Protein AF-0000000079468579 (afdb_homodimer)

Structure (mmCIF, N/CA/C/O backbone):
data_AF-0000000079468579-model_v1
#
loop_
_entity.id
_entity.type
_entity.pdbx_description
1 polymer 'Histidine phosphatase family protein'
#
loop_
_atom_site.group_PDB
_atom_site.id
_atom_site.type_symbol
_atom_site.label_atom_id
_atom_site.label_alt_id
_atom_site.label_comp_id
_atom_site.label_asym_id
_atom_site.label_entity_id
_atom_site.label_seq_id
_atom_site.pdbx_PDB_ins_code
_atom_site.Cartn_x
_atom_site.Cartn_y
_atom_site.Cartn_z
_atom_site.occupancy
_atom_site.B_iso_or_equiv
_atom_site.auth_seq_id
_atom_site.auth_comp_id
_atom_site.auth_asym_id
_atom_site.auth_atom_id
_atom_site.pdbx_PDB_model_num
ATOM 1 N N . MET A 1 1 ? -16.094 -8.734 -1.893 1 97.38 1 MET A N 1
ATOM 2 C CA . MET A 1 1 ? -15.141 -9.695 -1.342 1 97.38 1 MET A CA 1
ATOM 3 C C . MET A 1 1 ? -13.75 -9.078 -1.217 1 97.38 1 MET A C 1
ATOM 5 O O . MET A 1 1 ? -13.492 -8 -1.76 1 97.38 1 MET A O 1
ATOM 9 N N . GLU A 1 2 ? -12.93 -9.719 -0.389 1 98.62 2 GLU A N 1
ATOM 10 C CA . GLU A 1 2 ? -11.562 -9.258 -0.212 1 98.62 2 GLU A CA 1
ATOM 11 C C . GLU A 1 2 ? -10.57 -10.18 -0.915 1 98.62 2 GLU A C 1
ATOM 13 O O . GLU A 1 2 ? -10.602 -11.398 -0.714 1 98.62 2 GLU A O 1
ATOM 18 N N . LEU A 1 3 ? -9.828 -9.602 -1.756 1 98.88 3 LEU A N 1
ATOM 19 C CA . LEU A 1 3 ? -8.773 -10.305 -2.467 1 98.88 3 LEU A CA 1
ATOM 20 C C . LEU A 1 3 ? -7.402 -9.938 -1.903 1 98.88 3 LEU A C 1
ATOM 22 O O . LEU A 1 3 ? -7.043 -8.758 -1.848 1 98.88 3 LEU A O 1
ATOM 26 N N . VAL A 1 4 ? -6.645 -10.906 -1.42 1 98.94 4 VAL A N 1
ATOM 27 C CA . VAL A 1 4 ? -5.301 -10.688 -0.895 1 98.94 4 VAL A CA 1
ATOM 28 C C . VAL A 1 4 ? -4.273 -11.352 -1.805 1 98.94 4 VAL A C 1
ATOM 30 O O . VAL A 1 4 ? -4.199 -12.578 -1.869 1 98.94 4 VAL A O 1
ATOM 33 N N . LEU A 1 5 ? -3.529 -10.562 -2.547 1 98.94 5 LEU A N 1
ATOM 34 C CA . LEU A 1 5 ? -2.432 -11.078 -3.361 1 98.94 5 LEU A CA 1
ATOM 35 C C . LEU A 1 5 ? -1.131 -11.102 -2.566 1 98.94 5 LEU A C 1
ATOM 37 O O . LEU A 1 5 ? -0.798 -10.133 -1.881 1 98.94 5 LEU A O 1
ATOM 41 N N . ILE A 1 6 ? -0.401 -12.203 -2.67 1 98.94 6 ILE A N 1
ATOM 42 C CA . ILE A 1 6 ? 0.855 -12.391 -1.952 1 98.94 6 ILE A CA 1
ATOM 43 C C . ILE A 1 6 ? 1.964 -12.758 -2.936 1 98.94 6 ILE A C 1
ATOM 45 O O . ILE A 1 6 ? 1.841 -13.727 -3.684 1 98.94 6 ILE A O 1
ATOM 49 N N . ARG A 1 7 ? 3.01 -12.023 -2.943 1 98.88 7 ARG A N 1
ATOM 50 C CA . ARG A 1 7 ? 4.137 -12.398 -3.793 1 98.88 7 ARG A CA 1
ATOM 51 C C . ARG A 1 7 ? 4.879 -13.602 -3.217 1 98.88 7 ARG A C 1
ATOM 53 O O . ARG A 1 7 ? 4.992 -13.742 -1.997 1 98.88 7 ARG A O 1
ATOM 60 N N . HIS A 1 8 ? 5.43 -14.305 -4.027 1 98.81 8 HIS A N 1
ATOM 61 C CA . HIS A 1 8 ? 6.219 -15.453 -3.596 1 98.81 8 HIS A CA 1
ATOM 62 C C . HIS A 1 8 ? 7.453 -15.016 -2.812 1 98.81 8 HIS A C 1
ATOM 64 O O . HIS A 1 8 ? 7.836 -13.844 -2.861 1 98.81 8 HIS A O 1
ATOM 70 N N . GLY A 1 9 ? 8.055 -16.031 -2.113 1 98.69 9 GLY A N 1
ATOM 71 C CA . GLY A 1 9 ? 9.312 -15.812 -1.411 1 98.69 9 GLY A CA 1
ATOM 72 C C . GLY A 1 9 ? 10.516 -15.797 -2.332 1 98.69 9 GLY A C 1
ATOM 73 O O . GLY A 1 9 ? 10.391 -16.047 -3.533 1 98.69 9 GLY A O 1
ATOM 74 N N . LEU A 1 10 ? 11.688 -15.555 -1.769 1 98.31 10 LEU A N 1
ATOM 75 C CA . LEU A 1 10 ? 12.93 -15.469 -2.531 1 98.31 10 LEU A CA 1
ATOM 76 C C . LEU A 1 10 ? 13.312 -16.828 -3.113 1 98.31 10 LEU A C 1
ATOM 78 O O . LEU A 1 10 ? 13.57 -17.766 -2.371 1 98.31 10 LEU A O 1
ATOM 82 N N . PRO A 1 11 ? 13.352 -16.906 -4.383 1 98 11 PRO A N 1
ATOM 83 C CA . PRO A 1 11 ? 13.82 -18.141 -5.012 1 98 11 PRO A CA 1
ATOM 84 C C . PRO A 1 11 ? 15.344 -18.219 -5.113 1 98 11 PRO A C 1
ATOM 86 O O . PRO A 1 11 ? 16.016 -17.188 -5.004 1 98 11 PRO A O 1
ATOM 89 N N . VAL A 1 12 ? 15.836 -19.453 -5.363 1 97.5 12 VAL A N 1
ATOM 90 C CA . VAL A 1 12 ? 17.25 -19.609 -5.695 1 97.5 12 VAL A CA 1
ATOM 91 C C . VAL A 1 12 ? 17.516 -19.109 -7.113 1 97.5 12 VAL A C 1
ATOM 93 O O . VAL A 1 12 ? 16.641 -19.203 -7.98 1 97.5 12 VAL A O 1
ATOM 96 N N . ARG A 1 13 ? 18.641 -18.531 -7.289 1 96.38 13 ARG A N 1
ATOM 97 C CA . ARG A 1 13 ? 19.062 -18.234 -8.648 1 96.38 13 ARG A CA 1
ATOM 98 C C . ARG A 1 13 ? 19.297 -19.516 -9.445 1 96.38 13 ARG A C 1
ATOM 100 O O . ARG A 1 13 ? 19.812 -20.5 -8.906 1 96.38 13 ARG A O 1
ATOM 107 N N . SER A 1 14 ? 18.938 -19.5 -10.719 1 96.94 14 SER A N 1
ATOM 108 C CA . SER A 1 14 ? 19.094 -20.703 -11.531 1 96.94 14 SER A CA 1
ATOM 109 C C . SER A 1 14 ? 19.391 -20.359 -12.984 1 96.94 14 SER A C 1
ATOM 111 O O . SER A 1 14 ? 18.75 -19.484 -13.555 1 96.94 14 SER A O 1
ATOM 113 N N . ASP A 1 15 ? 20.297 -21.062 -13.555 1 95.31 15 ASP A N 1
ATOM 114 C CA . ASP A 1 15 ? 20.578 -20.953 -14.984 1 95.31 15 ASP A CA 1
ATOM 115 C C . ASP A 1 15 ? 19.922 -22.078 -15.766 1 95.31 15 ASP A C 1
ATOM 117 O O . ASP A 1 15 ? 20.141 -22.219 -16.969 1 95.31 15 ASP A O 1
ATOM 121 N N . GLN A 1 16 ? 19.094 -22.828 -15.117 1 94.69 16 GLN A N 1
ATOM 122 C CA . GLN A 1 16 ? 18.547 -24.031 -15.742 1 94.69 16 GLN A CA 1
ATOM 123 C C . GLN A 1 16 ? 17.031 -24 -15.773 1 94.69 16 GLN A C 1
ATOM 125 O O . GLN A 1 16 ? 16.406 -24.812 -16.469 1 94.69 16 GLN A O 1
ATOM 130 N N . SER A 1 17 ? 16.578 -23.109 -14.992 1 94.12 17 SER A N 1
ATOM 131 C CA . SER A 1 17 ? 15.125 -23.078 -14.906 1 94.12 17 SER A CA 1
ATOM 132 C C . SER A 1 17 ? 14.617 -21.672 -14.602 1 94.12 17 SER A C 1
ATOM 134 O O . SER A 1 17 ? 15.25 -20.922 -13.852 1 94.12 17 SER A O 1
ATOM 136 N N . ALA A 1 18 ? 13.43 -21.344 -15.102 1 94.06 18 ALA A N 1
ATOM 137 C CA . ALA A 1 18 ? 12.773 -20.078 -14.789 1 94.06 18 ALA A CA 1
ATOM 138 C C . ALA A 1 18 ? 11.953 -20.172 -13.508 1 94.06 18 ALA A C 1
ATOM 140 O O . ALA A 1 18 ? 11.484 -19.172 -12.977 1 94.06 18 ALA A O 1
ATOM 141 N N . ASP A 1 19 ? 11.805 -21.359 -12.977 1 96.31 19 ASP A N 1
ATOM 142 C CA . ASP A 1 19 ? 10.961 -21.594 -11.805 1 96.31 19 ASP A CA 1
ATOM 143 C C . ASP A 1 19 ? 11.695 -22.469 -10.773 1 96.31 19 ASP A C 1
ATOM 145 O O . ASP A 1 19 ? 11.227 -23.547 -10.422 1 96.31 19 ASP A O 1
ATOM 149 N N . PRO A 1 20 ? 12.742 -21.953 -10.281 1 96.69 20 PRO A N 1
ATOM 150 C CA . PRO A 1 20 ? 13.484 -22.688 -9.258 1 96.69 20 PRO A CA 1
ATOM 151 C C . PRO A 1 20 ? 12.766 -22.719 -7.91 1 96.69 20 PRO A C 1
ATOM 153 O O . PRO A 1 20 ? 11.797 -21.984 -7.711 1 96.69 20 PRO A O 1
ATOM 156 N N . PRO A 1 21 ? 13.219 -23.594 -7.023 1 97.75 21 PRO A N 1
ATOM 157 C CA . PRO A 1 21 ? 12.656 -23.594 -5.668 1 97.75 21 PRO A CA 1
ATOM 158 C C . PRO A 1 21 ? 13.023 -22.344 -4.879 1 97.75 21 PRO A C 1
ATOM 160 O O . PRO A 1 21 ? 13.867 -21.562 -5.316 1 97.75 21 PRO A O 1
ATOM 163 N N . LEU A 1 22 ? 12.398 -22.188 -3.789 1 98.5 22 LEU A N 1
ATOM 164 C CA . LEU A 1 22 ? 12.727 -21.078 -2.896 1 98.5 22 LEU A CA 1
ATOM 165 C C . LEU A 1 22 ? 14.109 -21.266 -2.281 1 98.5 22 LEU A C 1
ATOM 167 O O . LEU A 1 22 ? 14.523 -22.391 -2.004 1 98.5 22 LEU A O 1
ATOM 171 N N . HIS A 1 23 ? 14.766 -20.234 -2.062 1 97.94 23 HIS A N 1
ATOM 172 C CA . HIS A 1 23 ? 15.93 -20.172 -1.188 1 97.94 23 HIS A CA 1
ATOM 173 C C . HIS A 1 23 ? 15.539 -20.391 0.269 1 97.94 23 HIS A C 1
ATOM 175 O O . HIS A 1 23 ? 14.367 -20.25 0.627 1 97.94 23 HIS A O 1
ATOM 181 N N . ASP A 1 24 ? 16.5 -20.797 1.114 1 98.38 24 ASP A N 1
ATOM 182 C CA . ASP A 1 24 ? 16.219 -20.953 2.539 1 98.38 24 ASP A CA 1
ATOM 183 C C . ASP A 1 24 ? 15.562 -19.703 3.109 1 98.38 24 ASP A C 1
ATOM 185 O O . ASP A 1 24 ? 14.617 -19.797 3.896 1 98.38 24 ASP A O 1
ATOM 189 N N . GLU A 1 25 ? 16.047 -18.625 2.711 1 98.06 25 GLU A N 1
ATOM 190 C CA . GLU A 1 25 ? 15.438 -17.359 3.145 1 98.06 25 GLU A CA 1
ATOM 191 C C . GLU A 1 25 ? 13.992 -17.25 2.664 1 98.06 25 GLU A C 1
ATOM 193 O O . GLU A 1 25 ? 13.141 -16.703 3.373 1 98.06 25 GLU A O 1
ATOM 198 N N . GLY A 1 26 ? 13.727 -17.656 1.479 1 98.56 26 GLY A N 1
ATOM 199 C CA . GLY A 1 26 ? 12.375 -17.672 0.951 1 98.56 26 GLY A CA 1
ATOM 200 C C . GLY A 1 26 ? 11.43 -18.547 1.755 1 98.56 26 GLY A C 1
ATOM 201 O O . GLY A 1 26 ? 10.273 -18.188 1.969 1 98.56 26 GLY A O 1
ATOM 202 N N . HIS A 1 27 ? 11.938 -19.656 2.143 1 98.69 27 HIS A N 1
ATOM 203 C CA . HIS A 1 27 ? 11.133 -20.531 3.002 1 98.69 27 HIS A CA 1
ATOM 204 C C . HIS A 1 27 ? 10.859 -19.859 4.348 1 98.69 27 HIS A C 1
ATOM 206 O O . HIS A 1 27 ? 9.75 -19.969 4.879 1 98.69 27 HIS A O 1
ATOM 212 N N . ASP A 1 28 ? 11.883 -19.25 4.883 1 98.69 28 ASP A N 1
ATOM 213 C CA . ASP A 1 28 ? 11.695 -18.516 6.133 1 98.69 28 ASP A CA 1
ATOM 214 C C . ASP A 1 28 ? 10.641 -17.422 5.973 1 98.69 28 ASP A C 1
ATOM 216 O O . ASP A 1 28 ? 9.758 -17.266 6.824 1 98.69 28 ASP A O 1
ATOM 220 N N . GLN A 1 29 ? 10.711 -16.672 4.93 1 98.75 29 GLN A N 1
ATOM 221 C CA . GLN A 1 29 ? 9.727 -15.641 4.617 1 98.75 29 GLN A CA 1
ATOM 222 C C . GLN A 1 29 ? 8.32 -16.234 4.539 1 98.75 29 GLN A C 1
ATOM 224 O O . GLN A 1 29 ? 7.367 -15.648 5.055 1 98.75 29 GLN A O 1
ATOM 229 N N . SER A 1 30 ? 8.25 -17.375 3.906 1 98.75 30 SER A N 1
ATOM 230 C CA . SER A 1 30 ? 6.969 -18.047 3.725 1 98.75 30 SER A CA 1
ATOM 231 C C . SER A 1 30 ? 6.352 -18.438 5.062 1 98.75 30 SER A C 1
ATOM 233 O O . SER A 1 30 ? 5.145 -18.297 5.262 1 98.75 30 SER A O 1
ATOM 235 N N . ARG A 1 31 ? 7.16 -18.953 5.926 1 98.5 31 ARG A N 1
ATOM 236 C CA . ARG A 1 31 ? 6.676 -19.297 7.258 1 98.5 31 ARG A CA 1
ATOM 237 C C . ARG A 1 31 ? 6.195 -18.062 8.008 1 98.5 31 ARG A C 1
ATOM 239 O O . ARG A 1 31 ? 5.156 -18.094 8.664 1 98.5 31 ARG A O 1
ATOM 246 N N . LYS A 1 32 ? 6.926 -16.984 7.902 1 98.5 32 LYS A N 1
ATOM 247 C CA . LYS A 1 32 ? 6.582 -15.75 8.602 1 98.5 32 LYS A CA 1
ATOM 248 C C . LYS A 1 32 ? 5.254 -15.188 8.109 1 98.5 32 LYS A C 1
ATOM 250 O O . LYS A 1 32 ? 4.422 -14.758 8.906 1 98.5 32 LYS A O 1
ATOM 255 N N . VAL A 1 33 ? 5.035 -15.188 6.785 1 98.44 33 VAL A N 1
ATOM 256 C CA . VAL A 1 33 ? 3.793 -14.625 6.266 1 98.44 33 VAL A CA 1
ATOM 257 C C . VAL A 1 33 ? 2.621 -15.539 6.629 1 98.44 33 VAL A C 1
ATOM 259 O O . VAL A 1 33 ? 1.519 -15.055 6.902 1 98.44 33 VAL A O 1
ATOM 262 N N . ALA A 1 34 ? 2.844 -16.828 6.633 1 98.12 34 ALA A N 1
ATOM 263 C CA . ALA A 1 34 ? 1.8 -17.75 7.066 1 98.12 34 ALA A CA 1
ATOM 264 C C . ALA A 1 34 ? 1.401 -17.5 8.516 1 98.12 34 ALA A C 1
ATOM 266 O O . ALA A 1 34 ? 0.214 -17.469 8.844 1 98.12 34 ALA A O 1
ATOM 267 N N . GLN A 1 35 ? 2.385 -17.297 9.344 1 97.12 35 GLN A N 1
ATOM 268 C CA . GLN A 1 35 ? 2.119 -17 10.742 1 97.12 35 GLN A CA 1
ATOM 269 C C . GLN A 1 35 ? 1.357 -15.688 10.891 1 97.12 35 GLN A C 1
ATOM 271 O O . GLN A 1 35 ? 0.442 -15.578 11.711 1 97.12 35 GLN A O 1
ATOM 276 N N . TRP A 1 36 ? 1.745 -14.734 10.125 1 97.06 36 TRP A N 1
ATOM 277 C CA . TRP A 1 36 ? 1.094 -13.422 10.141 1 97.06 36 TRP A CA 1
ATOM 278 C C . TRP A 1 36 ? -0.374 -13.547 9.742 1 97.06 36 TRP A C 1
ATOM 280 O O . TRP A 1 36 ? -1.232 -12.859 10.305 1 97.06 36 TRP A O 1
ATOM 290 N N . LEU A 1 37 ? -0.652 -14.453 8.852 1 97 37 LEU A N 1
ATOM 291 C CA . LEU A 1 37 ? -1.992 -14.617 8.297 1 97 37 LEU A CA 1
ATOM 292 C C . LEU A 1 37 ? -2.814 -15.586 9.148 1 97 37 LEU A C 1
ATOM 294 O O . LEU A 1 37 ? -4.016 -15.75 8.922 1 97 37 LEU A O 1
ATOM 298 N N . ALA A 1 38 ? -2.217 -16.281 10.094 1 91.31 38 ALA A N 1
ATOM 299 C CA . ALA A 1 38 ? -2.877 -17.312 10.906 1 91.31 38 ALA A CA 1
ATOM 300 C C . ALA A 1 38 ? -4.066 -16.719 11.656 1 91.31 38 ALA A C 1
ATOM 302 O O . ALA A 1 38 ? -5.039 -17.422 11.938 1 91.31 38 ALA A O 1
ATOM 303 N N . GLY A 1 39 ? -4.062 -15.469 11.938 1 88.5 39 GLY A N 1
ATOM 304 C CA . GLY A 1 39 ? -5.16 -14.836 12.656 1 88.5 39 GLY A CA 1
ATOM 305 C C . GLY A 1 39 ? -6.305 -14.422 11.75 1 88.5 39 GLY A C 1
ATOM 306 O O . GLY A 1 39 ? -7.34 -13.953 12.227 1 88.5 39 GLY A O 1
ATOM 307 N N . GLU A 1 40 ? -6.168 -14.625 10.484 1 94.5 40 GLU A N 1
ATOM 308 C CA . GLU A 1 40 ? -7.203 -14.289 9.516 1 94.5 40 GLU A CA 1
ATOM 309 C C . GLU A 1 40 ? -7.859 -15.547 8.945 1 94.5 40 GLU A C 1
ATOM 311 O O . GLU A 1 40 ? -7.215 -16.578 8.82 1 94.5 40 GLU A O 1
ATOM 316 N N . THR A 1 41 ? -9.102 -15.477 8.68 1 94.62 41 THR A N 1
ATOM 317 C CA . THR A 1 41 ? -9.828 -16.594 8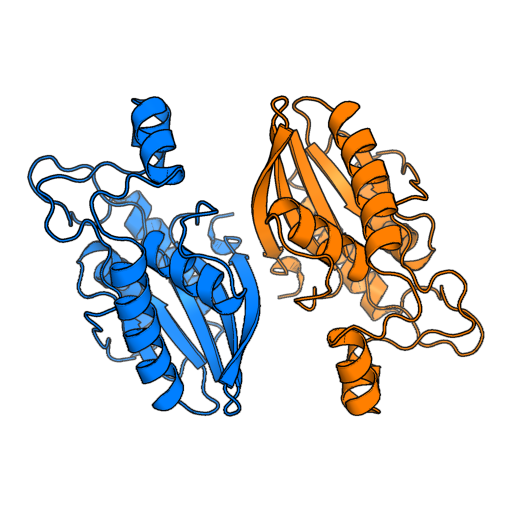.078 1 94.62 41 THR A CA 1
ATOM 318 C C . THR A 1 41 ? -10.016 -16.375 6.582 1 94.62 41 THR A C 1
ATOM 320 O O . THR A 1 41 ? -10.633 -15.383 6.168 1 94.62 41 THR A O 1
ATOM 323 N N . PHE A 1 42 ? -9.492 -17.266 5.809 1 97.38 42 PHE A N 1
ATOM 324 C CA . PHE A 1 42 ? -9.672 -17.25 4.363 1 97.38 42 PHE A CA 1
ATOM 325 C C . PHE A 1 42 ? -10.68 -18.312 3.936 1 97.38 42 PHE A C 1
ATOM 327 O O . PHE A 1 42 ? -10.711 -19.406 4.504 1 97.38 42 PHE A O 1
ATOM 334 N N . ASP A 1 43 ? -11.461 -18 2.98 1 97.88 43 ASP A N 1
ATOM 335 C CA . ASP A 1 43 ? -12.445 -18.953 2.455 1 97.88 43 ASP A CA 1
ATOM 336 C C . ASP A 1 43 ? -11.82 -19.844 1.381 1 97.88 43 ASP A C 1
ATOM 338 O O . ASP A 1 43 ? -12.305 -20.953 1.131 1 97.88 43 ASP A O 1
ATOM 342 N N . ALA A 1 44 ? -10.781 -19.391 0.751 1 98 44 ALA A N 1
ATOM 343 C CA . ALA A 1 44 ? -10.07 -20.156 -0.274 1 98 44 ALA A CA 1
ATOM 344 C C . ALA A 1 44 ? -8.648 -19.641 -0.453 1 98 44 ALA A C 1
ATOM 346 O O . ALA A 1 44 ? -8.352 -18.484 -0.138 1 98 44 ALA A O 1
ATOM 347 N N . VAL A 1 45 ? -7.832 -20.531 -0.905 1 98.44 45 VAL A N 1
ATOM 348 C CA . VAL A 1 45 ? -6.441 -20.203 -1.202 1 98.44 45 VAL A CA 1
ATOM 349 C C . VAL A 1 45 ? -6.094 -20.656 -2.619 1 98.44 45 VAL A C 1
ATOM 351 O O . VAL A 1 45 ? -6.305 -21.812 -2.977 1 98.44 45 VAL A O 1
ATOM 354 N N . TYR A 1 46 ? -5.637 -19.688 -3.424 1 98.81 46 TYR A N 1
ATOM 355 C CA . TYR A 1 46 ? -5.176 -19.969 -4.781 1 98.81 46 TYR A CA 1
ATOM 356 C C . TYR A 1 46 ? -3.676 -19.734 -4.906 1 98.81 46 TYR A C 1
ATOM 358 O O . TYR A 1 46 ? -3.08 -19.031 -4.082 1 98.81 46 TYR A O 1
ATOM 366 N N . SER A 1 47 ? -3.115 -20.328 -5.922 1 98.81 47 SER A N 1
ATOM 367 C CA . SER A 1 47 ? -1.712 -20.062 -6.227 1 98.81 47 SER A CA 1
ATOM 368 C C . SER A 1 47 ? -1.45 -20.125 -7.727 1 98.81 47 SER A C 1
ATOM 370 O O . SER A 1 47 ? -2.145 -20.844 -8.453 1 98.81 47 SER A O 1
ATOM 372 N N . SER A 1 48 ? -0.513 -19.281 -8.133 1 98.75 48 SER A N 1
ATOM 373 C CA . SER A 1 48 ? 0.165 -19.578 -9.391 1 98.75 48 SER A CA 1
ATOM 374 C C . SER A 1 48 ? 0.635 -21.031 -9.43 1 98.75 48 SER A C 1
ATOM 376 O O . SER A 1 48 ? 1.023 -21.594 -8.398 1 98.75 48 SER A O 1
ATOM 378 N N . PRO A 1 49 ? 0.645 -21.641 -10.656 1 98.31 49 PRO A N 1
ATOM 379 C CA . PRO A 1 49 ? 1.132 -23.016 -10.734 1 98.31 49 PRO A CA 1
ATOM 380 C C . PRO A 1 49 ? 2.65 -23.109 -10.625 1 98.31 49 PRO A C 1
ATOM 382 O O . PRO A 1 49 ? 3.203 -24.219 -10.602 1 98.31 49 PRO A O 1
ATOM 385 N N . MET A 1 50 ? 3.342 -22.031 -10.602 1 98.31 50 MET A N 1
ATOM 386 C CA . MET A 1 50 ? 4.801 -22.062 -10.547 1 98.31 50 MET A CA 1
ATOM 387 C C . MET A 1 50 ? 5.285 -22.469 -9.156 1 98.31 50 MET A C 1
ATOM 389 O O . MET A 1 50 ? 4.703 -22.062 -8.148 1 98.31 50 MET A O 1
ATOM 393 N N . LEU A 1 51 ? 6.363 -23.156 -9.062 1 98.31 51 LEU A N 1
ATOM 394 C CA . LEU A 1 51 ? 6.867 -23.797 -7.855 1 98.31 51 LEU A CA 1
ATOM 395 C C . LEU A 1 51 ? 7.102 -22.781 -6.746 1 98.31 51 LEU A C 1
ATOM 397 O O . LEU A 1 51 ? 6.762 -23.031 -5.586 1 98.31 51 LEU A O 1
ATOM 401 N N . ARG A 1 52 ? 7.734 -21.688 -7.02 1 98.19 52 ARG A N 1
ATOM 402 C CA . ARG A 1 52 ? 8.07 -20.688 -6.012 1 98.19 52 ARG A CA 1
ATOM 403 C C . ARG A 1 52 ? 6.816 -20.172 -5.312 1 98.19 52 ARG A C 1
ATOM 405 O O . ARG A 1 52 ? 6.832 -19.906 -4.109 1 98.19 52 ARG A O 1
ATOM 412 N N . ALA A 1 53 ? 5.695 -20 -6.004 1 98.69 53 ALA A N 1
ATOM 413 C CA . ALA A 1 53 ? 4.438 -19.562 -5.402 1 98.69 53 ALA A CA 1
ATOM 414 C C . ALA A 1 53 ? 3.807 -20.688 -4.578 1 98.69 53 ALA A C 1
ATOM 416 O O . ALA A 1 53 ? 3.318 -20.453 -3.473 1 98.69 53 ALA A O 1
ATOM 417 N N . ILE A 1 54 ? 3.822 -21.906 -5.117 1 98.69 54 ILE A N 1
ATOM 418 C CA . ILE A 1 54 ? 3.262 -23.062 -4.426 1 98.69 54 ILE A CA 1
ATOM 419 C C . ILE A 1 54 ? 3.99 -23.266 -3.102 1 98.69 54 ILE A C 1
ATOM 421 O O . ILE A 1 54 ? 3.355 -23.453 -2.059 1 98.69 54 ILE A O 1
ATOM 425 N N . GLU A 1 55 ? 5.289 -23.203 -3.162 1 98.75 55 GLU A N 1
ATOM 426 C CA . GLU A 1 55 ? 6.086 -23.406 -1.954 1 98.75 55 GLU A CA 1
ATOM 427 C C . GLU A 1 55 ? 5.812 -22.297 -0.932 1 98.75 55 GLU A C 1
ATOM 429 O O . GLU A 1 55 ? 5.84 -22.547 0.276 1 98.75 55 GLU A O 1
ATOM 434 N N . THR A 1 56 ? 5.578 -21.125 -1.387 1 98.81 56 THR A N 1
ATOM 435 C CA . THR A 1 56 ? 5.285 -20.016 -0.488 1 98.81 56 THR A CA 1
ATOM 436 C C . THR A 1 56 ? 3.953 -20.234 0.225 1 98.81 56 THR A C 1
ATOM 438 O O . THR A 1 56 ? 3.791 -19.844 1.383 1 98.81 56 THR A O 1
ATOM 441 N N . ALA A 1 57 ? 3.02 -20.859 -0.409 1 98.5 57 ALA A N 1
ATOM 442 C CA . ALA A 1 57 ? 1.682 -21.062 0.138 1 98.5 57 ALA A CA 1
ATOM 443 C C . ALA A 1 57 ? 1.672 -22.203 1.151 1 98.5 57 ALA A C 1
ATOM 445 O O . ALA A 1 57 ? 0.767 -22.297 1.983 1 98.5 57 ALA A O 1
ATOM 446 N N . ALA A 1 58 ? 2.607 -23.047 1.083 1 98.06 58 ALA A N 1
ATOM 447 C CA . ALA A 1 58 ? 2.59 -24.344 1.753 1 98.06 58 ALA A CA 1
ATOM 448 C C . ALA A 1 58 ? 2.428 -24.188 3.262 1 98.06 58 ALA A C 1
ATOM 450 O O . ALA A 1 58 ? 1.589 -24.844 3.877 1 98.06 58 ALA A O 1
ATOM 451 N N . PRO A 1 59 ? 3.195 -23.312 3.924 1 98 59 PRO A N 1
ATOM 452 C CA . PRO A 1 59 ? 3.041 -23.188 5.375 1 98 59 PRO A CA 1
ATOM 453 C C . PRO A 1 59 ? 1.64 -22.734 5.785 1 98 59 PRO A C 1
ATOM 455 O O . PRO A 1 59 ? 1.133 -23.156 6.828 1 98 59 PRO A O 1
ATOM 458 N N . LEU A 1 60 ? 1.018 -21.828 5.004 1 97.19 60 LEU A N 1
ATOM 459 C CA . LEU A 1 60 ? -0.336 -21.391 5.328 1 97.19 60 LEU A CA 1
ATOM 460 C C . LEU A 1 60 ? -1.322 -22.547 5.211 1 97.19 60 LEU A C 1
ATOM 462 O O . LEU A 1 60 ? -2.232 -22.672 6.035 1 97.19 60 LEU A O 1
ATOM 466 N N . LEU A 1 61 ? -1.13 -23.328 4.207 1 96.19 61 LEU A N 1
ATOM 467 C CA . LEU A 1 61 ? -2.004 -24.484 3.992 1 96.19 61 LEU A CA 1
ATOM 468 C C . LEU A 1 61 ? -1.889 -25.484 5.141 1 96.19 61 LEU A C 1
ATOM 470 O O . LEU A 1 61 ? -2.891 -26.047 5.574 1 96.19 61 LEU A O 1
ATOM 474 N N . ALA A 1 62 ? -0.718 -25.688 5.551 1 93 62 ALA A N 1
ATOM 475 C CA . ALA A 1 62 ? -0.484 -26.609 6.66 1 93 62 ALA A CA 1
ATOM 476 C C . ALA A 1 62 ? -1.208 -26.156 7.922 1 93 62 ALA A C 1
ATOM 478 O O . ALA A 1 62 ? -1.708 -26.969 8.695 1 93 62 ALA A O 1
ATOM 479 N N . HIS A 1 63 ? -1.337 -24.891 8.102 1 87.88 63 HIS A N 1
ATOM 480 C CA . HIS A 1 63 ? -1.957 -24.297 9.281 1 87.88 63 HIS A CA 1
ATOM 481 C C . HIS A 1 63 ? -3.475 -24.25 9.141 1 87.88 63 HIS A C 1
ATOM 483 O O . HIS A 1 63 ? -4.199 -24.516 10.102 1 87.88 63 HIS A O 1
ATOM 489 N N . SER A 1 64 ? -4.004 -23.922 8.055 1 87.69 64 SER A N 1
ATOM 490 C CA . SER A 1 64 ? -5.414 -23.594 7.871 1 87.69 64 SER A CA 1
ATOM 491 C C . SER A 1 64 ? -6.203 -24.812 7.391 1 87.69 64 SER A C 1
ATOM 493 O O . SER A 1 64 ? -7.434 -24.844 7.504 1 87.69 64 SER A O 1
ATOM 495 N N . GLY A 1 65 ? -5.52 -25.766 6.715 1 87.88 65 GLY A N 1
ATOM 496 C CA . GLY A 1 65 ? -6.18 -26.953 6.195 1 87.88 65 GLY A CA 1
ATOM 497 C C . GLY A 1 65 ? -6.852 -26.734 4.855 1 87.88 65 GLY A C 1
ATOM 498 O O . GLY A 1 65 ? -7.598 -27.594 4.379 1 87.88 65 GLY A O 1
ATOM 499 N N . HIS A 1 66 ? -6.641 -25.641 4.277 1 90.38 66 HIS A N 1
ATOM 500 C CA . HIS A 1 66 ? -7.215 -25.359 2.967 1 90.38 66 HIS A CA 1
ATOM 501 C C . HIS A 1 66 ? -6.543 -26.188 1.878 1 90.38 66 HIS A C 1
ATOM 503 O O . HIS A 1 66 ? -5.352 -26.484 1.97 1 90.38 66 HIS A O 1
ATOM 509 N N . ALA A 1 67 ? -7.352 -26.547 0.865 1 94.69 67 ALA A N 1
ATOM 510 C CA . ALA A 1 67 ? -6.762 -27.047 -0.373 1 94.69 67 ALA A CA 1
ATOM 511 C C . ALA A 1 67 ? -6.199 -25.906 -1.218 1 94.69 67 ALA A C 1
ATOM 513 O O . ALA A 1 67 ? -6.793 -24.828 -1.291 1 94.69 67 ALA A O 1
ATOM 514 N N . LEU A 1 68 ? -5.113 -26.203 -1.794 1 97.06 68 LEU A N 1
ATOM 515 C CA . LEU A 1 68 ? -4.535 -25.219 -2.707 1 97.06 68 LEU A CA 1
ATOM 516 C C . LEU A 1 68 ? -5.141 -25.344 -4.102 1 97.06 68 LEU A C 1
ATOM 518 O O . LEU A 1 68 ? -5.145 -26.438 -4.68 1 97.06 68 LEU A O 1
ATOM 522 N N . ARG A 1 69 ? -5.645 -24.312 -4.633 1 98 69 ARG A N 1
ATOM 523 C CA . ARG A 1 69 ? -6.176 -24.281 -5.992 1 98 69 ARG A CA 1
ATOM 524 C C . ARG A 1 69 ? -5.215 -23.547 -6.934 1 98 69 ARG A C 1
ATOM 526 O O . ARG A 1 69 ? -4.852 -22.406 -6.691 1 98 69 ARG A O 1
ATOM 533 N N . HIS A 1 70 ? -4.887 -24.188 -7.992 1 98 70 HIS A N 1
ATOM 534 C CA . HIS A 1 70 ? -3.996 -23.562 -8.961 1 98 70 HIS A CA 1
ATOM 535 C C . HIS A 1 70 ? -4.781 -22.75 -9.984 1 98 70 HIS A C 1
ATOM 537 O O . HIS A 1 70 ? -5.859 -23.156 -10.422 1 98 70 HIS A O 1
ATOM 543 N N . LYS A 1 71 ? -4.234 -21.672 -10.375 1 98.5 71 LYS A N 1
ATOM 544 C CA . LYS A 1 71 ? -4.809 -20.828 -11.422 1 98.5 71 LYS A CA 1
ATOM 545 C C . LYS A 1 71 ? -3.746 -20.422 -12.445 1 98.5 71 LYS A C 1
ATOM 547 O O . LYS A 1 71 ? -2.869 -19.609 -12.148 1 98.5 71 LYS A O 1
ATOM 552 N N . ASP A 1 72 ? -3.85 -20.859 -13.648 1 97.81 72 ASP A N 1
ATOM 553 C CA . ASP A 1 72 ? -2.828 -20.672 -14.672 1 97.81 72 ASP A CA 1
ATOM 554 C C . ASP A 1 72 ? -2.705 -19.203 -15.07 1 97.81 72 ASP A C 1
ATOM 556 O O . ASP A 1 72 ? -1.606 -18.734 -15.359 1 97.81 72 ASP A O 1
ATOM 560 N N . GLY A 1 73 ? -3.73 -18.5 -15.078 1 98.12 73 GLY A N 1
ATOM 561 C CA . GLY A 1 73 ? -3.779 -17.125 -15.555 1 98.12 73 GLY A CA 1
ATOM 562 C C . GLY A 1 73 ? -2.996 -16.172 -14.688 1 98.12 73 GLY A C 1
ATOM 563 O O . GLY A 1 73 ? -2.787 -15.016 -15.062 1 98.12 73 GLY A O 1
ATOM 564 N N . ILE A 1 74 ? -2.48 -16.703 -13.5 1 98.5 74 ILE A N 1
ATOM 565 C CA . ILE A 1 74 ? -1.715 -15.805 -12.641 1 98.5 74 ILE A CA 1
ATOM 566 C C . ILE A 1 74 ? -0.263 -16.281 -12.57 1 98.5 74 ILE A C 1
ATOM 568 O O . ILE A 1 74 ? 0.468 -15.914 -11.648 1 98.5 74 ILE A O 1
ATOM 572 N N . ALA A 1 75 ? 0.169 -17.062 -13.555 1 98.06 75 ALA A N 1
ATOM 573 C CA . ALA A 1 75 ? 1.591 -17.359 -13.711 1 98.06 75 ALA A CA 1
ATOM 574 C C . ALA A 1 75 ? 2.363 -16.125 -14.164 1 98.06 75 ALA A C 1
ATOM 576 O O . ALA A 1 75 ? 1.822 -15.266 -14.867 1 98.06 75 ALA A O 1
ATOM 577 N N . GLU A 1 76 ? 3.574 -16.047 -13.719 1 97.19 76 GLU A N 1
ATOM 578 C CA . GLU A 1 76 ? 4.402 -14.914 -14.125 1 97.19 76 GLU A CA 1
ATOM 579 C C . GLU A 1 76 ? 4.793 -15.016 -15.602 1 97.19 76 GLU A C 1
ATOM 581 O O . GLU A 1 76 ? 4.812 -16.109 -16.172 1 97.19 76 GLU A O 1
ATOM 586 N N . PHE A 1 77 ? 5.141 -13.898 -16.203 1 93.5 77 PHE A N 1
ATOM 587 C CA . PHE A 1 77 ? 5.402 -13.828 -17.625 1 93.5 77 PHE A CA 1
ATOM 588 C C . PHE A 1 77 ? 6.727 -14.508 -17.969 1 93.5 77 PHE A C 1
ATOM 590 O O . PHE A 1 77 ? 7.008 -14.773 -19.141 1 93.5 77 PHE A O 1
ATOM 597 N N . ASP A 1 78 ? 7.547 -14.789 -16.984 1 91.31 78 ASP A N 1
ATOM 598 C CA . ASP A 1 78 ? 8.844 -15.406 -17.25 1 91.31 78 ASP A CA 1
ATOM 599 C C . ASP A 1 78 ? 8.75 -16.938 -17.125 1 91.31 78 ASP A C 1
ATOM 601 O O . ASP A 1 78 ? 9.773 -17.625 -17.156 1 91.31 78 ASP A O 1
ATOM 605 N N . ARG A 1 79 ? 7.645 -17.5 -17.016 1 92.19 79 ARG A N 1
ATOM 606 C CA . ARG A 1 79 ? 7.426 -18.906 -16.672 1 92.19 79 ARG A CA 1
ATOM 607 C C . ARG A 1 79 ? 8.109 -19.828 -17.672 1 92.19 79 ARG A C 1
ATOM 609 O O . ARG A 1 79 ? 8.477 -20.953 -17.344 1 92.19 79 ARG A O 1
ATOM 616 N N . ASP A 1 80 ? 8.227 -19.391 -18.922 1 89.81 80 ASP A N 1
ATOM 617 C CA . ASP A 1 80 ? 8.781 -20.281 -19.953 1 89.81 80 ASP A CA 1
ATOM 618 C C . ASP A 1 80 ? 10.234 -19.938 -20.25 1 89.81 80 ASP A C 1
ATOM 620 O O . ASP A 1 80 ? 10.805 -20.406 -21.234 1 89.81 80 ASP A O 1
ATOM 624 N N . GLY A 1 81 ? 10.812 -19.172 -19.375 1 89.19 81 GLY A N 1
ATOM 625 C CA . GLY A 1 81 ? 12.211 -18.828 -19.562 1 89.19 81 GLY A CA 1
ATOM 626 C C . GLY A 1 81 ? 13.148 -19.969 -19.188 1 89.19 81 GLY A C 1
ATOM 627 O O . GLY A 1 81 ? 12.703 -21.047 -18.797 1 89.19 81 GLY A O 1
ATOM 628 N N . GLY A 1 82 ? 14.461 -19.734 -19.406 1 91.38 82 GLY A N 1
ATOM 629 C CA . GLY A 1 82 ? 15.453 -20.781 -19.141 1 91.38 82 GLY A CA 1
ATOM 630 C C . GLY A 1 82 ? 16.297 -20.5 -17.922 1 91.38 82 GLY A C 1
ATOM 631 O O . GLY A 1 82 ? 17.172 -21.297 -17.562 1 91.38 82 GLY A O 1
ATOM 632 N N . SER A 1 83 ? 16.062 -19.391 -17.344 1 94.12 83 SER A N 1
ATOM 633 C CA . SER A 1 83 ? 16.844 -19 -16.172 1 94.12 83 SER A CA 1
ATOM 634 C C . SER A 1 83 ? 16.047 -18.078 -15.25 1 94.12 83 SER A C 1
ATOM 636 O O . SER A 1 83 ? 14.961 -17.625 -15.609 1 94.12 83 SER A O 1
ATOM 638 N N . TYR A 1 84 ? 16.547 -17.953 -14.047 1 95.25 84 TYR A N 1
ATOM 639 C CA . TYR A 1 84 ? 15.93 -17.062 -13.078 1 95.25 84 TYR A CA 1
ATOM 640 C C . TYR A 1 84 ? 17 -16.312 -12.289 1 95.25 84 TYR A C 1
ATOM 642 O O . TYR A 1 84 ? 17.906 -16.922 -11.727 1 95.25 84 TYR A O 1
ATOM 650 N N . VAL A 1 85 ? 16.859 -15.039 -12.281 1 92.56 85 VAL A N 1
ATOM 651 C CA . VAL A 1 85 ? 17.672 -14.172 -11.445 1 92.56 85 VAL A CA 1
ATOM 652 C C . VAL A 1 85 ? 16.781 -13.352 -10.516 1 92.56 85 VAL A C 1
ATOM 654 O O . VAL A 1 85 ? 15.898 -12.633 -10.984 1 92.56 85 VAL A O 1
ATOM 657 N N . PRO A 1 86 ? 16.984 -13.492 -9.172 1 93.44 86 PRO A N 1
ATOM 658 C CA . PRO A 1 86 ? 16.219 -12.641 -8.258 1 93.44 86 PRO A CA 1
ATOM 659 C C . PRO A 1 86 ? 16.344 -11.156 -8.594 1 93.44 86 PRO A C 1
ATOM 661 O O . PRO A 1 86 ? 17.438 -10.688 -8.961 1 93.44 86 PRO A O 1
ATOM 664 N N . MET A 1 87 ? 15.25 -10.445 -8.43 1 87.75 87 MET A N 1
ATOM 665 C CA . MET A 1 87 ? 15.156 -9.055 -8.883 1 87.75 87 MET A CA 1
ATOM 666 C C . MET A 1 87 ? 16.188 -8.18 -8.18 1 87.75 87 MET A C 1
ATOM 668 O O . MET A 1 87 ? 16.797 -7.316 -8.805 1 87.75 87 MET A O 1
ATOM 672 N N . GLU A 1 88 ? 16.297 -8.383 -6.906 1 87.75 88 GLU A N 1
ATOM 673 C CA . GLU A 1 88 ? 17.25 -7.586 -6.137 1 87.75 88 GLU A CA 1
ATOM 674 C C . GLU A 1 88 ? 18.672 -7.809 -6.621 1 87.75 88 GLU A C 1
ATOM 676 O O . GLU A 1 88 ? 19.484 -6.875 -6.648 1 87.75 88 GLU A O 1
ATOM 681 N N . GLU A 1 89 ? 18.969 -9.055 -6.988 1 92.06 89 GLU A N 1
ATOM 682 C CA . GLU A 1 89 ? 20.281 -9.383 -7.531 1 92.06 89 GLU A CA 1
ATOM 683 C C . GLU A 1 89 ? 20.469 -8.758 -8.914 1 92.06 89 GLU A C 1
ATOM 685 O O . GLU A 1 89 ? 21.547 -8.227 -9.211 1 92.06 89 GLU A O 1
ATOM 690 N N . LEU A 1 90 ? 19.469 -8.844 -9.695 1 90.19 90 LEU A N 1
ATOM 691 C CA . LEU A 1 90 ? 19.547 -8.227 -11.016 1 90.19 90 LEU A CA 1
ATOM 692 C C . LEU A 1 90 ? 19.812 -6.73 -10.906 1 90.19 90 LEU A C 1
ATOM 694 O O . LEU A 1 90 ? 20.641 -6.191 -11.633 1 90.19 90 LEU A O 1
ATOM 698 N N . LYS A 1 91 ? 19.094 -6.094 -10.016 1 88.38 91 LYS A N 1
ATOM 699 C CA . LYS A 1 91 ? 19.25 -4.656 -9.812 1 88.38 91 LYS A CA 1
ATOM 700 C C . LYS A 1 91 ? 20.688 -4.305 -9.438 1 88.38 91 LYS A C 1
ATOM 702 O O . LYS A 1 91 ? 21.234 -3.32 -9.93 1 88.38 91 LYS A O 1
ATOM 707 N N . ARG A 1 92 ? 21.297 -5.133 -8.656 1 90.56 92 ARG A N 1
ATOM 708 C CA . ARG A 1 92 ? 22.641 -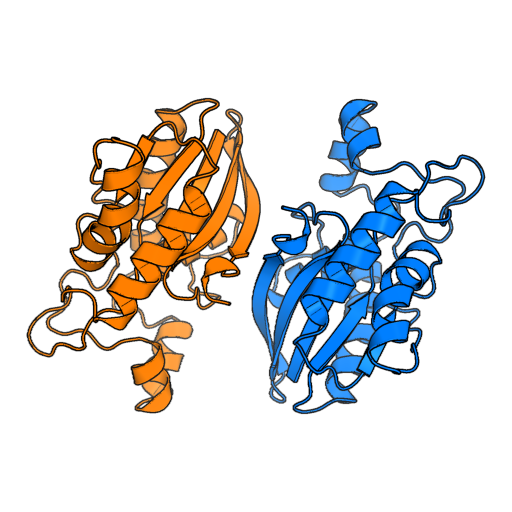4.898 -8.172 1 90.56 92 ARG A CA 1
ATOM 709 C C . ARG A 1 92 ? 23.672 -5.211 -9.25 1 90.56 92 ARG A C 1
ATOM 711 O O . ARG A 1 92 ? 24.641 -4.469 -9.422 1 90.56 92 ARG A O 1
ATOM 718 N N . GLU A 1 93 ? 23.5 -6.246 -10 1 94.12 93 GLU A N 1
ATOM 719 C CA . GLU A 1 93 ? 24.5 -6.766 -10.93 1 94.12 93 GLU A CA 1
ATOM 720 C C . GLU A 1 93 ? 24.375 -6.105 -12.305 1 94.12 93 GLU A C 1
ATOM 722 O O . GLU A 1 93 ? 25.359 -5.984 -13.031 1 94.12 93 GLU A O 1
ATOM 727 N N . ASP A 1 94 ? 23.172 -5.793 -12.664 1 92.5 94 ASP A N 1
ATOM 728 C CA . ASP A 1 94 ? 22.891 -5.242 -13.984 1 92.5 94 ASP A CA 1
ATOM 729 C C . ASP A 1 94 ? 21.703 -4.27 -13.93 1 92.5 94 ASP A C 1
ATOM 731 O O . ASP A 1 94 ? 20.609 -4.59 -14.383 1 92.5 94 ASP A O 1
ATOM 735 N N . TYR A 1 95 ? 21.953 -3.125 -13.453 1 90.56 95 TYR A N 1
ATOM 736 C CA . TYR A 1 95 ? 20.938 -2.104 -13.242 1 90.56 95 TYR A CA 1
ATOM 737 C C . TYR A 1 95 ? 20.234 -1.756 -14.555 1 90.56 95 TYR A C 1
ATOM 739 O O . TYR A 1 95 ? 19.031 -1.53 -14.578 1 90.56 95 TYR A O 1
ATOM 747 N N . ALA A 1 96 ? 21.047 -1.726 -15.609 1 90.94 96 ALA A N 1
ATOM 748 C CA . ALA A 1 96 ? 20.484 -1.396 -16.922 1 90.94 96 ALA A CA 1
ATOM 749 C C . ALA A 1 96 ? 19.422 -2.408 -17.328 1 90.94 96 ALA A C 1
ATOM 751 O O . ALA A 1 96 ? 18.375 -2.035 -17.844 1 90.94 96 ALA A O 1
ATOM 752 N N . ALA A 1 97 ? 19.719 -3.658 -17.094 1 88.25 97 ALA A N 1
ATOM 753 C CA . ALA A 1 97 ? 18.766 -4.707 -17.422 1 88.25 97 ALA A CA 1
ATOM 754 C C . ALA A 1 97 ? 17.516 -4.602 -16.547 1 88.25 97 ALA A C 1
ATOM 756 O O . ALA A 1 97 ? 16.391 -4.758 -17.031 1 88.25 97 ALA A O 1
ATOM 757 N N . TRP A 1 98 ? 17.719 -4.332 -15.297 1 88.38 98 TRP A N 1
ATOM 758 C CA . TRP A 1 98 ? 16.609 -4.148 -14.367 1 88.38 98 TRP A CA 1
ATOM 759 C C . TRP A 1 98 ? 15.734 -2.975 -14.789 1 88.38 98 TRP A C 1
ATOM 761 O O . TRP A 1 98 ? 14.508 -3.094 -14.844 1 88.38 98 TRP A O 1
ATOM 771 N N . LYS A 1 99 ? 16.328 -1.912 -15.102 1 86.31 99 LYS A N 1
ATOM 772 C CA . LYS A 1 99 ? 15.617 -0.7 -15.5 1 86.31 99 LYS A CA 1
ATOM 773 C C . LYS A 1 99 ? 14.852 -0.911 -16.797 1 86.31 99 LYS A C 1
ATOM 775 O O . LYS A 1 99 ? 13.734 -0.417 -16.969 1 86.31 99 LYS A O 1
ATOM 780 N N . ALA A 1 100 ? 15.445 -1.61 -17.719 1 87.38 100 ALA A N 1
ATOM 781 C CA . ALA A 1 100 ? 14.781 -1.918 -18.984 1 87.38 100 ALA A CA 1
ATOM 782 C C . ALA A 1 100 ? 13.484 -2.697 -18.75 1 87.38 100 ALA A C 1
ATOM 784 O O . ALA A 1 100 ? 12.461 -2.422 -19.375 1 87.38 100 ALA A O 1
ATOM 785 N N . MET A 1 101 ? 13.555 -3.57 -17.844 1 82.88 101 MET A N 1
ATOM 786 C CA . MET A 1 101 ? 12.367 -4.352 -17.484 1 82.88 101 MET A CA 1
ATOM 787 C C . MET A 1 101 ? 11.305 -3.467 -16.844 1 82.88 101 MET A C 1
ATOM 789 O O . MET A 1 101 ? 10.133 -3.533 -17.203 1 82.88 101 MET A O 1
ATOM 793 N N . ALA A 1 102 ? 11.75 -2.643 -15.977 1 79.88 102 ALA A N 1
ATOM 794 C CA . ALA A 1 102 ? 10.852 -1.752 -15.25 1 79.88 102 ALA A CA 1
ATOM 795 C C . ALA A 1 102 ? 10.18 -0.759 -16.203 1 79.88 102 ALA A C 1
ATOM 797 O O . ALA A 1 102 ? 9.023 -0.385 -16 1 79.88 102 ALA A O 1
ATOM 798 N N . ASP A 1 103 ? 10.891 -0.485 -17.297 1 81.81 103 ASP A N 1
ATOM 799 C CA . ASP A 1 103 ? 10.422 0.542 -18.219 1 81.81 103 ASP A CA 1
ATOM 800 C C . ASP A 1 103 ? 9.578 -0.071 -19.344 1 81.81 103 ASP A C 1
ATOM 802 O O . ASP A 1 103 ? 8.953 0.65 -20.125 1 81.81 103 ASP A O 1
ATOM 806 N N . GLY A 1 104 ? 9.57 -1.398 -19.359 1 79.88 104 GLY A N 1
ATOM 807 C CA . GLY A 1 104 ? 8.617 -1.902 -20.344 1 79.88 104 GLY A CA 1
ATOM 808 C C . GLY A 1 104 ? 9.156 -3.068 -21.156 1 79.88 104 GLY A C 1
ATOM 809 O O . GLY A 1 104 ? 8.453 -3.621 -22 1 79.88 104 GLY A O 1
ATOM 810 N N . ASP A 1 105 ? 10.406 -3.365 -21.047 1 81.62 105 ASP A N 1
ATOM 811 C CA . ASP A 1 105 ? 10.953 -4.523 -21.75 1 81.62 105 ASP A CA 1
ATOM 812 C C . ASP A 1 105 ? 10.727 -5.805 -20.938 1 81.62 105 ASP A C 1
ATOM 814 O O . ASP A 1 105 ? 11.656 -6.332 -20.328 1 81.62 105 ASP A O 1
ATOM 818 N N . HIS A 1 106 ? 9.555 -6.375 -21.062 1 78.94 106 HIS A N 1
ATOM 819 C CA . HIS A 1 106 ? 9.156 -7.516 -20.25 1 78.94 106 HIS A CA 1
ATOM 820 C C . HIS A 1 106 ? 9.352 -8.828 -21 1 78.94 106 HIS A C 1
ATOM 822 O O . HIS A 1 106 ? 9.164 -9.906 -20.438 1 78.94 106 HIS A O 1
ATOM 828 N N . GLY A 1 107 ? 9.75 -8.648 -22.234 1 81.88 107 GLY A N 1
ATOM 829 C CA . GLY A 1 107 ? 9.914 -9.828 -23.062 1 81.88 107 GLY A CA 1
ATOM 830 C C . GLY A 1 107 ? 8.602 -10.406 -23.547 1 81.88 107 GLY A C 1
ATOM 831 O O . GLY A 1 107 ? 8.578 -11.461 -24.188 1 81.88 107 GLY A O 1
ATOM 832 N N . VAL A 1 108 ? 7.543 -9.805 -23.062 1 88.12 108 VAL A N 1
ATOM 833 C CA . VAL A 1 108 ? 6.207 -10.219 -23.484 1 88.12 108 VAL A CA 1
ATOM 834 C C . VAL A 1 108 ? 5.336 -8.992 -23.719 1 88.12 108 VAL A C 1
ATOM 836 O O . VAL A 1 108 ? 5.711 -7.875 -23.359 1 88.12 108 VAL A O 1
ATOM 839 N N . ASP A 1 109 ? 4.234 -9.203 -24.438 1 93.69 109 ASP A N 1
ATOM 840 C CA . ASP A 1 109 ? 3.217 -8.164 -24.516 1 93.69 109 ASP A CA 1
ATOM 841 C C . ASP A 1 109 ? 2.516 -7.969 -23.172 1 93.69 109 ASP A C 1
ATOM 843 O O . ASP A 1 109 ? 1.717 -8.812 -22.766 1 93.69 109 ASP A O 1
ATOM 847 N N . ILE A 1 110 ? 2.738 -6.871 -22.547 1 95.25 110 ILE A N 1
ATOM 848 C CA . ILE A 1 110 ? 2.262 -6.629 -21.188 1 95.25 110 ILE A CA 1
ATOM 849 C C . ILE A 1 110 ? 0.738 -6.512 -21.188 1 95.25 110 ILE A C 1
ATOM 851 O O . ILE A 1 110 ? 0.084 -6.848 -20.188 1 95.25 110 ILE A O 1
ATOM 855 N N . GLY A 1 111 ? 0.156 -6.035 -22.281 1 96.5 111 GLY A N 1
ATOM 856 C CA . GLY A 1 111 ? -1.293 -5.984 -22.391 1 96.5 111 GLY A CA 1
ATOM 857 C C . GLY A 1 111 ? -1.94 -7.355 -22.391 1 96.5 111 GLY A C 1
ATOM 858 O O . GLY A 1 111 ? -2.949 -7.574 -21.719 1 96.5 111 GLY A O 1
ATOM 859 N N . VAL A 1 112 ? -1.383 -8.25 -23.156 1 96.94 112 VAL A N 1
ATOM 860 C CA . VAL A 1 112 ? -1.875 -9.625 -23.203 1 96.94 112 VAL A CA 1
ATOM 861 C C . VAL A 1 112 ? -1.704 -10.289 -21.844 1 96.94 112 VAL A C 1
ATOM 863 O O . VAL A 1 112 ? -2.609 -10.977 -21.359 1 96.94 112 VAL A O 1
ATOM 866 N N . PHE A 1 113 ? -0.505 -10.078 -21.266 1 97.06 113 PHE A N 1
ATOM 867 C CA . PHE A 1 113 ? -0.246 -10.586 -19.938 1 97.06 113 PHE A CA 1
ATOM 868 C C . PHE A 1 113 ? -1.283 -10.062 -18.938 1 97.06 113 PHE A C 1
ATOM 870 O O . PHE A 1 113 ? -1.863 -10.836 -18.172 1 97.06 113 PHE A O 1
ATOM 877 N N . GLN A 1 114 ? -1.579 -8.773 -18.984 1 98.06 114 GLN A N 1
ATOM 878 C CA . GLN A 1 114 ? -2.564 -8.188 -18.078 1 98.06 114 GLN A CA 1
ATOM 879 C C . GLN A 1 114 ? -3.949 -8.789 -18.312 1 98.06 114 GLN A C 1
ATOM 881 O O . GLN A 1 114 ? -4.684 -9.062 -17.359 1 98.06 114 GLN A O 1
ATOM 886 N N . GLN A 1 115 ? -4.297 -8.969 -19.547 1 98.25 115 GLN A N 1
ATOM 887 C CA . GLN A 1 115 ? -5.609 -9.531 -19.859 1 98.25 115 GLN A CA 1
ATOM 888 C C . GLN A 1 115 ? -5.781 -10.914 -19.25 1 98.25 115 GLN A C 1
ATOM 890 O O . GLN A 1 115 ? -6.844 -11.227 -18.703 1 98.25 115 GLN A O 1
ATOM 895 N N . ALA A 1 116 ? -4.766 -11.695 -19.344 1 98.25 116 ALA A N 1
ATOM 896 C CA . ALA A 1 116 ? -4.809 -13.031 -18.766 1 98.25 116 ALA A CA 1
ATOM 897 C C . ALA A 1 116 ? -4.961 -12.961 -17.25 1 98.25 116 ALA A C 1
ATOM 899 O O . ALA A 1 116 ? -5.793 -13.664 -16.656 1 98.25 116 ALA A O 1
ATOM 900 N N . VAL A 1 117 ? -4.184 -12.148 -16.609 1 98.81 117 VAL A N 1
ATOM 901 C CA . VAL A 1 117 ? -4.203 -11.992 -15.164 1 98.81 117 VAL A CA 1
ATOM 902 C C . VAL A 1 117 ? -5.57 -11.484 -14.719 1 98.81 117 VAL A C 1
ATOM 904 O O . VAL A 1 117 ? -6.176 -12.031 -13.789 1 98.81 117 VAL A O 1
ATOM 907 N N . VAL A 1 118 ? -6.059 -10.422 -15.344 1 98.81 118 VAL A N 1
ATOM 908 C CA . VAL A 1 118 ? -7.344 -9.82 -14.992 1 98.81 118 VAL A CA 1
ATOM 909 C C . VAL A 1 118 ? -8.453 -10.852 -15.164 1 98.81 118 VAL A C 1
ATOM 911 O O . VAL A 1 118 ? -9.32 -11 -14.297 1 98.81 118 VAL A O 1
ATOM 914 N N . GLY A 1 119 ? -8.414 -11.602 -16.297 1 98.75 119 GLY A N 1
ATOM 915 C CA . GLY A 1 119 ? -9.398 -12.656 -16.5 1 98.75 119 GLY A CA 1
ATOM 916 C C . GLY A 1 119 ? -9.406 -13.688 -15.391 1 98.75 119 GLY A C 1
ATOM 917 O O . GLY A 1 119 ? -10.469 -14.047 -14.883 1 98.75 119 GLY A O 1
ATOM 918 N N . ALA A 1 120 ? -8.289 -14.125 -15 1 98.88 120 ALA A N 1
ATOM 919 C CA . ALA A 1 120 ? -8.148 -15.148 -13.969 1 98.88 120 ALA A CA 1
ATOM 920 C C . ALA A 1 120 ? -8.625 -14.641 -12.617 1 98.88 120 ALA A C 1
ATOM 922 O O . ALA A 1 120 ? -9.375 -15.328 -11.914 1 98.88 120 ALA A O 1
ATOM 923 N N . LEU A 1 121 ? -8.203 -13.438 -12.195 1 98.88 121 LEU A N 1
ATOM 924 C CA . LEU A 1 121 ? -8.578 -12.891 -10.898 1 98.88 121 LEU A CA 1
ATOM 925 C C . LEU A 1 121 ? -10.062 -12.547 -10.859 1 98.88 121 LEU A C 1
ATOM 927 O O . LEU A 1 121 ? -10.719 -12.727 -9.836 1 98.88 121 LEU A O 1
ATOM 931 N N . GLU A 1 122 ? -10.625 -12.07 -11.992 1 98.75 122 GLU A N 1
ATOM 932 C CA . GLU A 1 122 ? -12.062 -11.812 -12.039 1 98.75 122 GLU A CA 1
ATOM 933 C C . GLU A 1 122 ? -12.859 -13.102 -11.875 1 98.75 122 GLU A C 1
ATOM 935 O O . GLU A 1 122 ? -13.914 -13.109 -11.242 1 98.75 122 GLU A O 1
ATOM 940 N N . GLU A 1 123 ? -12.383 -14.203 -12.445 1 98.69 123 GLU A N 1
ATOM 941 C CA . GLU A 1 123 ? -13.031 -15.492 -12.25 1 98.69 123 GLU A CA 1
ATOM 942 C C . GLU A 1 123 ? -13.031 -15.891 -10.781 1 98.69 123 GLU A C 1
ATOM 944 O O . GLU A 1 123 ? -14.031 -16.391 -10.258 1 98.69 123 GLU A O 1
ATOM 949 N N . ILE A 1 124 ? -11.883 -15.711 -10.109 1 98.69 124 ILE A N 1
ATOM 950 C CA . ILE A 1 124 ? -11.789 -16.016 -8.688 1 98.69 124 ILE A CA 1
ATOM 951 C C . ILE A 1 124 ? -12.781 -15.148 -7.91 1 98.69 124 ILE A C 1
ATOM 953 O O . ILE A 1 124 ? -13.531 -15.656 -7.07 1 98.69 124 ILE A O 1
ATOM 957 N N . ILE A 1 125 ? -12.789 -13.852 -8.148 1 98.69 125 ILE A N 1
ATOM 958 C CA . ILE A 1 125 ? -13.664 -12.906 -7.469 1 98.69 125 ILE A CA 1
ATOM 959 C C . ILE A 1 125 ? -15.125 -13.328 -7.645 1 98.69 125 ILE A C 1
ATOM 961 O O . ILE A 1 125 ? -15.891 -13.367 -6.68 1 98.69 125 ILE A O 1
ATOM 965 N N . GLU A 1 126 ? -15.531 -13.742 -8.867 1 98 126 GLU A N 1
ATOM 966 C CA . GLU A 1 126 ? -16.906 -14.133 -9.18 1 98 126 GLU A CA 1
ATOM 967 C C . GLU A 1 126 ? -17.297 -15.414 -8.445 1 98 126 GLU A C 1
ATOM 969 O O . GLU A 1 126 ? -18.453 -15.594 -8.094 1 98 126 GLU A O 1
ATOM 974 N N . SER A 1 127 ? -16.375 -16.234 -8.234 1 98.12 127 SER A N 1
ATOM 975 C CA . SER A 1 127 ? -16.641 -17.531 -7.625 1 98.12 127 SER A CA 1
ATOM 976 C C . SER A 1 127 ? -16.734 -17.422 -6.109 1 98.12 127 SER A C 1
ATOM 978 O O . SER A 1 127 ? -17.156 -18.375 -5.441 1 98.12 127 SER A O 1
ATOM 980 N N . HIS A 1 128 ? -16.375 -16.281 -5.531 1 98.19 128 HIS A N 1
ATOM 981 C CA . HIS A 1 128 ? -16.312 -16.172 -4.078 1 98.19 128 HIS A CA 1
ATOM 982 C C . HIS A 1 128 ? -16.969 -14.883 -3.596 1 98.19 128 HIS A C 1
ATOM 984 O O . HIS A 1 128 ? -16.344 -14.078 -2.902 1 98.19 128 HIS A O 1
ATOM 990 N N . PRO A 1 129 ? -18.266 -14.664 -3.871 1 97.19 129 PRO A N 1
ATOM 991 C CA . PRO A 1 129 ? -18.953 -13.453 -3.43 1 97.19 129 PRO A CA 1
ATOM 992 C C . PRO A 1 129 ? -18.984 -13.305 -1.909 1 97.19 129 PRO A C 1
ATOM 994 O O . PRO A 1 129 ? -19.359 -14.242 -1.202 1 97.19 129 PRO A O 1
ATOM 997 N N . GLY A 1 130 ? -18.484 -12.164 -1.416 1 97.25 130 GLY A N 1
ATOM 998 C CA . GLY A 1 130 ? -18.562 -11.82 -0.003 1 97.25 130 GLY A CA 1
ATOM 999 C C . GLY A 1 130 ? -17.516 -12.539 0.833 1 97.25 130 GLY A C 1
ATOM 1000 O O . GLY A 1 130 ? -17.578 -12.516 2.064 1 97.25 130 GLY A O 1
ATOM 1001 N N . GLN A 1 131 ? -16.578 -13.188 0.213 1 98.25 131 GLN A N 1
ATOM 1002 C CA . GLN A 1 131 ? -15.594 -14 0.911 1 98.25 131 GLN A CA 1
ATOM 1003 C C . GLN A 1 131 ? -14.219 -13.336 0.91 1 98.25 131 GLN A C 1
ATOM 1005 O O . GLN A 1 131 ? -14.078 -12.195 0.458 1 98.25 131 GLN A O 1
ATOM 1010 N N . LYS A 1 132 ? -13.328 -13.93 1.575 1 98.62 132 LYS A N 1
ATOM 1011 C CA . LYS A 1 132 ? -11.922 -13.523 1.604 1 98.62 132 LYS A CA 1
ATOM 1012 C C . LYS A 1 132 ? -11.023 -14.602 1.007 1 98.62 132 LYS A C 1
ATOM 1014 O O . LYS A 1 132 ? -11.047 -15.75 1.453 1 98.62 132 LYS A O 1
ATOM 1019 N N . VAL A 1 133 ? -10.227 -14.234 -0.003 1 98.75 133 VAL A N 1
ATOM 1020 C CA . VAL A 1 133 ? -9.43 -15.219 -0.735 1 98.75 133 VAL A CA 1
ATOM 1021 C C . VAL A 1 133 ? -7.969 -14.789 -0.758 1 98.75 133 VAL A C 1
ATOM 1023 O O . VAL A 1 133 ? -7.664 -13.617 -1.01 1 98.75 133 VAL A O 1
ATOM 1026 N N . ALA A 1 134 ? -7.062 -15.711 -0.432 1 98.75 134 ALA A N 1
ATOM 1027 C CA . ALA A 1 134 ? -5.625 -15.5 -0.57 1 98.75 134 ALA A CA 1
ATOM 1028 C C . ALA A 1 134 ? -5.113 -16.078 -1.891 1 98.75 134 ALA A C 1
ATOM 1030 O O . ALA A 1 134 ? -5.457 -17.203 -2.264 1 98.75 134 ALA A O 1
ATOM 1031 N N . VAL A 1 135 ? -4.344 -15.289 -2.596 1 98.94 135 VAL A N 1
ATOM 1032 C CA . VAL A 1 135 ? -3.768 -15.719 -3.867 1 98.94 135 VAL A CA 1
ATOM 1033 C C . VAL A 1 135 ? -2.254 -15.523 -3.844 1 98.94 135 VAL A C 1
ATOM 1035 O O . VAL A 1 135 ? -1.767 -14.391 -3.793 1 98.94 135 VAL A O 1
ATOM 1038 N N . PHE A 1 136 ? -1.5 -16.594 -3.863 1 98.94 136 PHE A N 1
ATOM 1039 C CA . PHE A 1 136 ? -0.045 -16.547 -3.943 1 98.94 136 PHE A CA 1
ATOM 1040 C C . PHE A 1 136 ? 0.413 -16.438 -5.395 1 98.94 136 PHE A C 1
ATOM 1042 O O . PHE A 1 136 ? 0.078 -17.281 -6.223 1 98.94 136 PHE A O 1
ATOM 1049 N N . CYS A 1 137 ? 1.148 -15.414 -5.684 1 98.81 137 CYS A N 1
ATOM 1050 C CA . CYS A 1 137 ? 1.469 -15.102 -7.074 1 98.81 137 CYS A CA 1
ATOM 1051 C C . CYS A 1 137 ? 2.791 -14.352 -7.176 1 98.81 137 CYS A C 1
ATOM 1053 O O . CYS A 1 137 ? 3.738 -14.656 -6.449 1 98.81 137 CYS A O 1
ATOM 1055 N N . HIS A 1 138 ? 2.852 -13.398 -8.133 1 98.38 138 HIS A N 1
ATOM 1056 C CA . HIS A 1 138 ? 4.141 -12.844 -8.531 1 98.38 138 HIS A CA 1
ATOM 1057 C C . HIS A 1 138 ? 4.07 -11.328 -8.648 1 98.38 138 HIS A C 1
ATOM 1059 O O . HIS A 1 138 ? 2.982 -10.75 -8.641 1 98.38 138 HIS A O 1
ATOM 1065 N N . GLY A 1 139 ? 5.273 -10.742 -8.703 1 97.25 139 GLY A N 1
ATOM 1066 C CA . GLY A 1 139 ? 5.355 -9.297 -8.797 1 97.25 139 GLY A CA 1
ATOM 1067 C C . GLY A 1 139 ? 4.656 -8.734 -10.016 1 97.25 139 GLY A C 1
ATOM 1068 O O . GLY A 1 139 ? 3.971 -7.711 -9.93 1 97.25 139 GLY A O 1
ATOM 1069 N N . GLY A 1 140 ? 4.887 -9.344 -11.195 1 96.75 140 GLY A N 1
ATOM 1070 C CA . GLY A 1 140 ? 4.219 -8.891 -12.398 1 96.75 140 GLY A CA 1
ATOM 1071 C C . GLY A 1 140 ? 2.707 -8.953 -12.312 1 96.75 140 GLY A C 1
ATOM 1072 O O . GLY A 1 140 ? 2.012 -8.039 -12.75 1 96.75 140 GLY A O 1
ATOM 1073 N N . VAL A 1 141 ? 2.18 -10.016 -11.734 1 98.5 141 VAL A N 1
ATOM 1074 C CA . VAL A 1 141 ? 0.747 -10.227 -11.555 1 98.5 141 VAL A CA 1
ATOM 1075 C C . VAL A 1 141 ? 0.162 -9.109 -10.695 1 98.5 141 VAL A C 1
ATOM 1077 O O . VAL A 1 141 ? -0.841 -8.492 -11.062 1 98.5 141 VAL A O 1
ATOM 1080 N N . ILE A 1 142 ? 0.804 -8.812 -9.586 1 98.69 142 ILE A N 1
ATOM 1081 C CA . ILE A 1 142 ? 0.357 -7.785 -8.656 1 98.69 142 ILE A CA 1
ATOM 1082 C C . ILE A 1 142 ? 0.354 -6.426 -9.352 1 98.69 142 ILE A C 1
ATOM 1084 O O . ILE A 1 142 ? -0.6 -5.656 -9.219 1 98.69 142 ILE A O 1
ATOM 1088 N N . ASN A 1 143 ? 1.353 -6.184 -10.102 1 97.94 143 ASN A N 1
ATOM 1089 C CA . ASN A 1 143 ? 1.486 -4.898 -10.781 1 97.94 143 ASN A CA 1
ATOM 1090 C C . ASN A 1 143 ? 0.386 -4.691 -11.82 1 97.94 143 ASN A C 1
ATOM 1092 O O . ASN A 1 143 ? -0.283 -3.658 -11.828 1 97.94 143 ASN A O 1
ATOM 1096 N N . VAL A 1 144 ? 0.152 -5.652 -12.688 1 97.88 144 VAL A N 1
ATOM 1097 C CA . VAL A 1 144 ? -0.789 -5.434 -13.781 1 97.88 144 VAL A CA 1
ATOM 1098 C C . VAL A 1 144 ? -2.219 -5.445 -13.242 1 97.88 144 VAL A C 1
ATOM 1100 O O . VAL A 1 144 ? -3.086 -4.734 -13.758 1 97.88 144 VAL A O 1
ATOM 1103 N N . TRP A 1 145 ? -2.473 -6.246 -12.203 1 98.75 145 TRP A N 1
ATOM 1104 C CA . TRP A 1 145 ? -3.777 -6.184 -11.555 1 98.75 145 TRP A CA 1
ATOM 1105 C C . TRP A 1 145 ? -4.008 -4.809 -10.93 1 98.75 145 TRP A C 1
ATOM 1107 O O . TRP A 1 145 ? -5.066 -4.203 -11.125 1 98.75 145 TRP A O 1
ATOM 1117 N N . THR A 1 146 ? -2.996 -4.324 -10.211 1 98.56 146 THR A N 1
ATOM 1118 C CA . THR A 1 146 ? -3.113 -3.027 -9.547 1 98.56 146 THR A CA 1
ATOM 1119 C C . THR A 1 146 ? -3.303 -1.912 -10.57 1 98.56 146 THR A C 1
ATOM 1121 O O . THR A 1 146 ? -4.129 -1.019 -10.375 1 98.56 146 THR A O 1
ATOM 1124 N N . ALA A 1 147 ? -2.549 -1.979 -11.664 1 97.56 147 ALA A N 1
ATOM 1125 C CA . ALA A 1 147 ? -2.734 -1.007 -12.734 1 97.56 147 ALA A CA 1
ATOM 1126 C C . ALA A 1 147 ? -4.164 -1.041 -13.266 1 97.56 147 ALA A C 1
ATOM 1128 O O . ALA A 1 147 ? -4.766 0.006 -13.516 1 97.56 147 ALA A O 1
ATOM 1129 N N . HIS A 1 148 ? -4.68 -2.23 -13.422 1 98.12 148 HIS A N 1
ATOM 1130 C CA . HIS A 1 148 ? -6.055 -2.402 -13.875 1 98.12 148 HIS A CA 1
ATOM 1131 C C . HIS A 1 148 ? -7.039 -1.776 -12.891 1 98.12 148 HIS A C 1
ATOM 1133 O O . HIS A 1 148 ? -7.934 -1.029 -13.297 1 98.12 148 HIS A O 1
ATOM 1139 N N . VAL A 1 149 ? -6.836 -2.031 -11.656 1 97.88 149 VAL A N 1
ATOM 1140 C CA . VAL A 1 149 ? -7.699 -1.516 -10.602 1 97.88 149 VAL A CA 1
ATOM 1141 C C . VAL A 1 149 ? -7.672 0.011 -10.617 1 97.88 149 VAL A C 1
ATOM 1143 O O . VAL A 1 149 ? -8.695 0.658 -10.359 1 97.88 149 VAL A O 1
ATOM 1146 N N . LEU A 1 150 ? -6.539 0.579 -10.93 1 96.88 150 LEU A N 1
ATOM 1147 C CA . LEU A 1 150 ? -6.344 2.023 -10.906 1 96.88 150 LEU A CA 1
ATOM 1148 C C . LEU A 1 150 ? -6.691 2.641 -12.258 1 96.88 150 LEU A C 1
ATOM 1150 O O . LEU A 1 150 ? -6.516 3.846 -12.461 1 96.88 150 LEU A O 1
ATOM 1154 N N . ALA A 1 151 ? -7.086 1.863 -13.25 1 95.94 151 ALA A N 1
ATOM 1155 C CA . ALA A 1 151 ? -7.438 2.283 -14.609 1 95.94 151 ALA A CA 1
ATOM 1156 C C . ALA A 1 151 ? -6.242 2.918 -15.312 1 95.94 151 ALA A C 1
ATOM 1158 O O . ALA A 1 151 ? -6.387 3.924 -16.016 1 95.94 151 ALA A O 1
ATOM 1159 N N . MET A 1 152 ? -5.137 2.375 -15.078 1 95.44 152 MET A N 1
ATOM 1160 C CA . MET A 1 152 ? -3.902 2.781 -15.742 1 95.44 152 MET A CA 1
ATOM 1161 C C . MET A 1 152 ? -3.574 1.842 -16.906 1 95.44 152 MET A C 1
ATOM 1163 O O . MET A 1 152 ? -4.074 0.717 -16.953 1 95.44 152 MET A O 1
ATOM 1167 N N . ALA A 1 153 ? -2.693 2.328 -17.812 1 94.5 153 ALA A N 1
ATOM 1168 C CA . ALA A 1 153 ? -2.141 1.425 -18.828 1 94.5 153 ALA A CA 1
ATOM 1169 C C . ALA A 1 153 ? -1.361 0.287 -18.172 1 94.5 153 ALA A C 1
ATOM 1171 O O . ALA A 1 153 ? -0.787 0.459 -17.094 1 94.5 153 ALA A O 1
ATOM 1172 N N . PRO A 1 154 ? -1.376 -0.844 -18.828 1 94.31 154 PRO A N 1
ATOM 1173 C CA . PRO A 1 154 ? -0.598 -1.959 -18.281 1 94.31 154 PRO A CA 1
ATOM 1174 C C . PRO A 1 154 ? 0.876 -1.61 -18.094 1 94.31 154 PRO A C 1
ATOM 1176 O O . PRO A 1 154 ? 1.521 -1.099 -19.016 1 94.31 154 PRO A O 1
ATOM 1179 N N . ARG A 1 155 ? 1.363 -1.883 -16.922 1 92.12 155 ARG A N 1
ATOM 1180 C CA . ARG A 1 155 ? 2.76 -1.57 -16.625 1 92.12 155 ARG A CA 1
ATOM 1181 C C . ARG A 1 155 ? 3.197 -2.189 -15.305 1 92.12 155 ARG A C 1
ATOM 1183 O O . ARG A 1 155 ? 2.359 -2.594 -14.492 1 92.12 155 ARG A O 1
ATOM 1190 N N . LEU A 1 156 ? 4.434 -2.283 -15.102 1 92.88 156 LEU A N 1
ATOM 1191 C CA . LEU A 1 156 ? 5.055 -2.543 -13.805 1 92.88 156 LEU A CA 1
ATOM 1192 C C . LEU A 1 156 ? 5.504 -1.243 -13.148 1 92.88 156 LEU A C 1
ATOM 1194 O O . LEU A 1 156 ? 6.434 -0.588 -13.625 1 92.88 156 LEU A O 1
ATOM 1198 N N . PHE A 1 157 ? 4.836 -0.836 -12.031 1 89.31 157 PHE A N 1
ATOM 1199 C CA . PHE A 1 157 ? 5.109 0.524 -11.586 1 89.31 157 PHE A CA 1
ATOM 1200 C C . PHE A 1 157 ? 5.656 0.528 -10.164 1 89.31 157 PHE A C 1
ATOM 1202 O O . PHE A 1 157 ? 6.023 1.58 -9.633 1 89.31 157 PHE A O 1
ATOM 1209 N N . PHE A 1 158 ? 5.699 -0.565 -9.555 1 91.44 158 PHE A N 1
ATOM 1210 C CA . PHE A 1 158 ? 6.344 -0.647 -8.242 1 91.44 158 PHE A CA 1
ATOM 1211 C C . PHE A 1 158 ? 6.934 -2.033 -8.023 1 91.44 158 PHE A C 1
ATOM 1213 O O . PHE A 1 158 ? 6.664 -2.961 -8.789 1 91.44 158 PHE A O 1
ATOM 1220 N N . GLU A 1 159 ? 7.789 -2.174 -7.035 1 93.31 159 GLU A N 1
ATOM 1221 C CA . GLU A 1 159 ? 8.484 -3.424 -6.738 1 93.31 159 GLU A CA 1
ATOM 1222 C C . GLU A 1 159 ? 7.945 -4.062 -5.461 1 93.31 159 GLU A C 1
ATOM 1224 O O . GLU A 1 159 ? 8.406 -3.74 -4.363 1 93.31 159 GLU A O 1
ATOM 1229 N N . PRO A 1 160 ? 7.008 -4.961 -5.645 1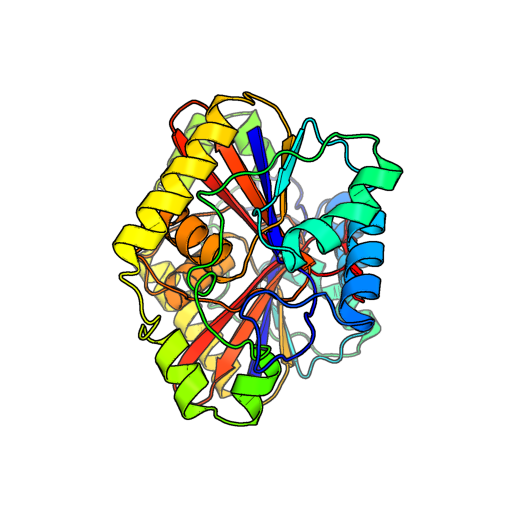 97.31 160 PRO A N 1
ATOM 1230 C CA . PRO A 1 160 ? 6.57 -5.672 -4.441 1 97.31 160 PRO A CA 1
ATOM 1231 C C . PRO A 1 160 ? 7.691 -6.488 -3.801 1 97.31 160 PRO A C 1
ATOM 1233 O O . PRO A 1 160 ? 8.453 -7.16 -4.504 1 97.31 160 PRO A O 1
ATOM 1236 N N . ARG A 1 161 ? 7.793 -6.465 -2.5 1 97.69 161 ARG A N 1
ATOM 1237 C CA . ARG A 1 161 ? 8.758 -7.281 -1.771 1 97.69 161 ARG A CA 1
ATOM 1238 C C . ARG A 1 161 ? 8.328 -8.742 -1.73 1 97.69 161 ARG A C 1
ATOM 1240 O O . ARG A 1 161 ? 7.16 -9.055 -1.979 1 97.69 161 ARG A O 1
ATOM 1247 N N . TYR A 1 162 ? 9.297 -9.602 -1.485 1 98.44 162 TYR A N 1
ATOM 1248 C CA . TYR A 1 162 ? 8.953 -11.008 -1.323 1 98.44 162 TYR A CA 1
ATOM 1249 C C . TYR A 1 162 ? 8 -11.211 -0.151 1 98.44 162 TYR A C 1
ATOM 1251 O O . TYR A 1 162 ? 8.148 -10.57 0.896 1 98.44 162 TYR A O 1
ATOM 1259 N N . THR A 1 163 ? 6.953 -11.984 -0.366 1 98.81 163 THR A N 1
ATOM 1260 C CA . THR A 1 163 ? 5.906 -12.406 0.555 1 98.81 163 THR A CA 1
ATOM 1261 C C . THR A 1 163 ? 5.055 -11.219 0.996 1 98.81 163 THR A C 1
ATOM 1263 O O . THR A 1 163 ? 4.305 -11.312 1.969 1 98.81 163 THR A O 1
ATOM 1266 N N . SER A 1 164 ? 5.199 -10.039 0.343 1 98.75 164 SER A N 1
ATOM 1267 C CA . SER A 1 164 ? 4.375 -8.883 0.655 1 98.75 164 SER A CA 1
ATOM 1268 C C . SER A 1 164 ? 2.898 -9.164 0.385 1 98.75 164 SER A C 1
ATOM 1270 O O . SER A 1 164 ? 2.566 -9.953 -0.503 1 98.75 164 SER A O 1
ATOM 1272 N N . LEU A 1 165 ? 2.045 -8.531 1.168 1 98.88 165 LEU A N 1
ATOM 1273 C CA . LEU A 1 165 ? 0.599 -8.633 1.006 1 98.88 165 LEU A CA 1
ATOM 1274 C C . LEU A 1 165 ? 0.039 -7.406 0.299 1 98.88 165 LEU A C 1
ATOM 1276 O O . LEU A 1 165 ? 0.463 -6.281 0.573 1 98.88 165 LEU A O 1
ATOM 1280 N N . HIS A 1 166 ? -0.886 -7.574 -0.538 1 98.88 166 HIS A N 1
ATOM 1281 C CA . HIS A 1 166 ? -1.64 -6.559 -1.266 1 98.88 166 HIS A CA 1
ATOM 1282 C C . HIS A 1 166 ? -3.137 -6.844 -1.213 1 98.88 166 HIS A C 1
ATOM 1284 O O . HIS A 1 166 ? -3.588 -7.906 -1.646 1 98.88 166 HIS A O 1
ATOM 1290 N N . ARG A 1 167 ? -3.875 -5.918 -0.673 1 98.81 167 ARG A N 1
ATOM 1291 C CA . ARG A 1 167 ? -5.277 -6.188 -0.381 1 98.81 167 ARG A CA 1
ATOM 1292 C C . ARG A 1 167 ? -6.195 -5.309 -1.226 1 98.81 167 ARG A C 1
ATOM 1294 O O . ARG A 1 167 ? -5.914 -4.125 -1.426 1 98.81 167 ARG A O 1
ATOM 1301 N N . TYR A 1 168 ? -7.273 -5.914 -1.671 1 98.69 168 TYR A N 1
ATOM 1302 C CA . TYR A 1 168 ? -8.258 -5.242 -2.516 1 98.69 168 TYR A CA 1
ATOM 1303 C C . TYR A 1 168 ? -9.672 -5.559 -2.059 1 98.69 168 TYR A C 1
ATOM 1305 O O . TYR A 1 168 ? -9.969 -6.691 -1.663 1 98.69 168 TYR A O 1
ATOM 1313 N N . MET A 1 169 ? -10.5 -4.59 -2.086 1 97.81 169 MET A N 1
ATOM 1314 C CA . MET A 1 169 ? -11.938 -4.801 -1.951 1 97.81 169 MET A CA 1
ATOM 1315 C C . MET A 1 169 ? -12.609 -4.887 -3.32 1 97.81 169 MET A C 1
ATOM 1317 O O . MET A 1 169 ? -12.438 -3.994 -4.152 1 97.81 169 MET A O 1
ATOM 1321 N N . CYS A 1 170 ? -13.289 -5.953 -3.531 1 98.12 170 CYS A N 1
ATOM 1322 C CA . CYS A 1 170 ? -13.93 -6.211 -4.812 1 98.12 170 CYS A CA 1
ATOM 1323 C C . CYS A 1 170 ? -15.445 -6.328 -4.648 1 98.12 170 CYS A C 1
ATOM 1325 O O . CYS A 1 170 ? -15.938 -7.348 -4.168 1 98.12 170 CYS A O 1
ATOM 1327 N N . ALA A 1 171 ? -16.172 -5.363 -5.129 1 95.38 171 ALA A N 1
ATOM 1328 C CA . ALA A 1 171 ? -17.625 -5.332 -4.988 1 95.38 171 ALA A CA 1
ATOM 1329 C C . ALA A 1 171 ? -18.297 -6.098 -6.125 1 95.38 171 ALA A C 1
ATOM 1331 O O . ALA A 1 171 ? -17.734 -6.23 -7.215 1 95.38 171 ALA A O 1
ATOM 1332 N N . ARG A 1 172 ? -19.5 -6.516 -5.922 1 92.62 172 ARG A N 1
ATOM 1333 C CA . ARG A 1 172 ? -20.281 -7.219 -6.926 1 92.62 172 ARG A CA 1
ATOM 1334 C C . ARG A 1 172 ? -20.609 -6.309 -8.109 1 92.62 172 ARG A C 1
ATOM 1336 O O . ARG A 1 172 ? -20.766 -6.781 -9.234 1 92.62 172 ARG A O 1
ATOM 1343 N N . SER A 1 173 ? -20.625 -4.992 -7.887 1 91.25 173 SER A N 1
ATOM 1344 C CA . SER A 1 173 ? -20.953 -4 -8.906 1 91.25 173 SER A CA 1
ATOM 1345 C C . SER A 1 173 ? -19.828 -3.883 -9.938 1 91.25 173 SER A C 1
ATOM 1347 O O . SER A 1 173 ? -20 -3.229 -10.969 1 91.25 173 SER A O 1
ATOM 1349 N N . GLY A 1 174 ? -18.656 -4.453 -9.656 1 93.75 174 GLY A N 1
ATOM 1350 C CA . GLY A 1 174 ? -17.531 -4.344 -10.555 1 93.75 174 GLY A CA 1
ATOM 1351 C C . GLY A 1 174 ? -16.453 -3.383 -10.062 1 93.75 174 GLY A C 1
ATOM 1352 O O . GLY A 1 174 ? -15.344 -3.357 -10.586 1 93.75 174 GLY A O 1
ATOM 1353 N N . GLN A 1 175 ? -16.797 -2.678 -9.031 1 93.44 175 GLN A N 1
ATOM 1354 C CA . GLN A 1 175 ? -15.82 -1.746 -8.469 1 93.44 175 GLN A CA 1
ATOM 1355 C C . GLN A 1 175 ? -14.688 -2.49 -7.77 1 93.44 175 GLN A C 1
ATOM 1357 O O . GLN A 1 175 ? -14.93 -3.467 -7.055 1 93.44 175 GLN A O 1
ATOM 1362 N N . ARG A 1 176 ? -13.516 -2.07 -8.086 1 97.5 176 ARG A N 1
ATOM 1363 C CA . ARG A 1 176 ? -12.305 -2.6 -7.461 1 97.5 176 ARG A CA 1
ATOM 1364 C C . ARG A 1 176 ? -11.516 -1.494 -6.773 1 97.5 176 ARG A C 1
ATOM 1366 O O . ARG A 1 176 ? -11.258 -0.444 -7.367 1 97.5 176 ARG A O 1
ATOM 1373 N N . ASN A 1 177 ? -11.125 -1.74 -5.527 1 96.19 177 ASN A N 1
ATOM 1374 C CA . ASN A 1 177 ? -10.406 -0.721 -4.766 1 96.19 177 ASN A CA 1
ATOM 1375 C C . ASN A 1 177 ? -9.188 -1.301 -4.062 1 96.19 177 ASN A C 1
ATOM 1377 O O . ASN A 1 177 ? -9.234 -2.42 -3.547 1 96.19 177 ASN A O 1
ATOM 1381 N N . ILE A 1 178 ? -8.148 -0.514 -4.074 1 98 178 ILE A N 1
ATOM 1382 C CA . ILE A 1 178 ? -6.977 -0.872 -3.289 1 98 178 ILE A CA 1
ATOM 1383 C C . ILE A 1 178 ? -7.25 -0.628 -1.808 1 98 178 ILE A C 1
ATOM 1385 O O . ILE A 1 178 ? -7.781 0.419 -1.433 1 98 178 ILE A O 1
ATOM 1389 N N . LEU A 1 179 ? -6.891 -1.602 -0.994 1 98.06 179 LEU A N 1
ATOM 1390 C CA . LEU A 1 179 ? -6.906 -1.411 0.452 1 98.06 179 LEU A CA 1
ATOM 1391 C C . LEU A 1 179 ? -5.5 -1.152 0.982 1 98.06 179 LEU A C 1
ATOM 1393 O O . LEU A 1 179 ? -5.293 -0.24 1.786 1 98.06 179 LEU A O 1
ATOM 1397 N N . SER A 1 180 ? -4.551 -1.879 0.569 1 98.62 180 SER A N 1
ATOM 1398 C CA . SER A 1 180 ? -3.152 -1.708 0.949 1 98.62 180 SER A CA 1
ATOM 1399 C C . SER A 1 180 ? -2.219 -2.326 -0.086 1 98.62 180 SER A C 1
ATOM 1401 O O . SER A 1 180 ? -2.615 -3.229 -0.827 1 98.62 180 SER A O 1
ATOM 1403 N N . LEU A 1 181 ? -1.031 -1.752 -0.207 1 98.75 181 LEU A N 1
ATOM 1404 C CA . LEU A 1 181 ? 0.012 -2.277 -1.081 1 98.75 181 LEU A CA 1
ATOM 1405 C C . LEU A 1 181 ? 1.303 -2.516 -0.304 1 98.75 181 LEU A C 1
ATOM 1407 O O . LEU A 1 181 ? 1.728 -1.661 0.478 1 98.75 181 LEU A O 1
ATOM 1411 N N . ASN A 1 182 ? 1.886 -3.744 -0.498 1 98.69 182 ASN A N 1
ATOM 1412 C CA . ASN A 1 182 ? 3.232 -4.082 -0.052 1 98.69 182 ASN A CA 1
ATOM 1413 C C . ASN A 1 182 ? 3.334 -4.094 1.471 1 98.69 182 ASN A C 1
ATOM 1415 O O . ASN A 1 182 ? 4.266 -3.523 2.039 1 98.69 182 ASN A O 1
ATOM 1419 N N . GLU A 1 183 ? 2.336 -4.691 2.131 1 98.38 183 GLU A N 1
ATOM 1420 C CA . GLU A 1 183 ? 2.457 -4.969 3.561 1 98.38 183 GLU A CA 1
ATOM 1421 C C . GLU A 1 183 ? 3.568 -5.977 3.834 1 98.38 183 GLU A C 1
ATOM 1423 O O . GLU A 1 183 ? 3.557 -7.086 3.295 1 98.38 183 GLU A O 1
ATOM 1428 N N . THR A 1 184 ? 4.551 -5.625 4.711 1 98.12 184 THR A N 1
ATOM 1429 C CA . THR A 1 184 ? 5.668 -6.531 4.957 1 98.12 184 THR A CA 1
ATOM 1430 C C . THR A 1 184 ? 6.008 -6.578 6.445 1 98.12 184 THR A C 1
ATOM 1432 O O . THR A 1 184 ? 7.145 -6.871 6.82 1 98.12 184 THR A O 1
ATOM 1435 N N . ALA A 1 185 ? 5.047 -6.25 7.273 1 96.62 185 ALA A N 1
ATOM 1436 C CA . ALA A 1 185 ? 5.293 -6.18 8.711 1 96.62 185 ALA A CA 1
ATOM 1437 C C . ALA A 1 185 ? 5.801 -7.512 9.25 1 96.62 185 ALA A C 1
ATOM 1439 O O . ALA A 1 185 ? 6.582 -7.547 10.203 1 96.62 185 ALA A O 1
ATOM 1440 N N . HIS A 1 186 ? 5.41 -8.594 8.648 1 97.25 186 HIS A N 1
ATOM 1441 C CA . HIS A 1 186 ? 5.781 -9.93 9.102 1 97.25 186 HIS A CA 1
ATOM 1442 C C . HIS A 1 186 ? 7.277 -10.172 8.922 1 97.25 186 HIS A C 1
ATOM 1444 O O . HIS A 1 186 ? 7.824 -11.133 9.477 1 97.25 186 HIS A O 1
ATOM 1450 N N . LEU A 1 187 ? 7.938 -9.367 8.102 1 95.56 187 LEU A N 1
ATOM 1451 C CA . LEU A 1 187 ? 9.359 -9.547 7.84 1 95.56 187 LEU A CA 1
ATOM 1452 C C . LEU A 1 187 ? 10.203 -8.742 8.828 1 95.56 187 LEU A C 1
ATOM 1454 O O . LEU A 1 187 ? 11.43 -8.797 8.789 1 95.56 187 LEU A O 1
ATOM 1458 N N . ARG A 1 188 ? 9.57 -7.863 9.711 1 84.19 188 ARG A N 1
ATOM 1459 C CA . ARG A 1 188 ? 10.289 -7.074 10.711 1 84.19 188 ARG A CA 1
ATOM 1460 C C . ARG A 1 188 ? 10.711 -7.938 11.891 1 84.19 188 ARG A C 1
ATOM 1462 O O . ARG A 1 188 ? 10.031 -8.906 12.234 1 84.19 188 ARG A O 1
ATOM 1469 N N . MET B 1 1 ? 15.773 9.867 -1.265 1 97.38 1 MET B N 1
ATOM 1470 C CA . MET B 1 1 ? 15.305 9.938 0.117 1 97.38 1 MET B CA 1
ATOM 1471 C C . MET B 1 1 ? 13.984 9.188 0.286 1 97.38 1 MET B C 1
ATOM 1473 O O . MET B 1 1 ? 13.344 8.82 -0.7 1 97.38 1 MET B O 1
ATOM 1477 N N . GLU B 1 2 ? 13.703 8.875 1.532 1 98.62 2 GLU B N 1
ATOM 1478 C CA . GLU B 1 2 ? 12.445 8.188 1.833 1 98.62 2 GLU B CA 1
ATOM 1479 C C . GLU B 1 2 ? 11.445 9.125 2.494 1 98.62 2 GLU B C 1
ATOM 1481 O O . GLU B 1 2 ? 11.773 9.797 3.475 1 98.62 2 GLU B O 1
ATOM 1486 N N . LEU B 1 3 ? 10.336 9.219 1.889 1 98.88 3 LEU B N 1
ATOM 1487 C CA . LEU B 1 3 ? 9.227 10.008 2.414 1 98.88 3 LEU B CA 1
ATOM 1488 C C . LEU B 1 3 ? 8.148 9.109 3.006 1 98.88 3 LEU B C 1
ATOM 1490 O O . LEU B 1 3 ? 7.633 8.219 2.324 1 98.88 3 LEU B O 1
ATOM 1494 N N . VAL B 1 4 ? 7.832 9.258 4.281 1 98.94 4 VAL B N 1
ATOM 1495 C CA . VAL B 1 4 ? 6.789 8.484 4.941 1 98.94 4 VAL B CA 1
ATOM 1496 C C . VAL B 1 4 ? 5.625 9.398 5.316 1 98.94 4 VAL B C 1
ATOM 1498 O O . VAL B 1 4 ? 5.758 10.25 6.199 1 98.94 4 VAL B O 1
ATOM 1501 N N . LEU B 1 5 ? 4.516 9.281 4.621 1 98.94 5 LEU B N 1
ATOM 1502 C CA . LEU B 1 5 ? 3.301 10.008 4.965 1 98.94 5 LEU B CA 1
ATOM 1503 C C . LEU B 1 5 ? 2.447 9.211 5.945 1 98.94 5 LEU B C 1
ATOM 1505 O O . LEU B 1 5 ? 2.246 8.008 5.766 1 98.94 5 LEU B O 1
ATOM 1509 N N . ILE B 1 6 ? 1.949 9.883 6.969 1 98.94 6 ILE B N 1
ATOM 1510 C CA . ILE B 1 6 ? 1.133 9.258 8 1 98.94 6 ILE B CA 1
ATOM 1511 C C . ILE B 1 6 ? -0.186 10.008 8.148 1 98.94 6 ILE B C 1
ATOM 1513 O O . ILE B 1 6 ? -0.193 11.219 8.383 1 98.94 6 ILE B O 1
ATOM 1517 N N . ARG B 1 7 ? -1.264 9.344 8.023 1 98.88 7 ARG B N 1
ATOM 1518 C CA . ARG B 1 7 ? -2.543 10 8.258 1 98.88 7 ARG B CA 1
ATOM 1519 C C . ARG B 1 7 ? -2.77 10.25 9.75 1 98.88 7 ARG B C 1
ATOM 1521 O O . ARG B 1 7 ? -2.365 9.438 10.578 1 98.88 7 ARG B O 1
ATOM 1528 N N . HIS B 1 8 ? -3.457 11.203 10.016 1 98.81 8 HIS B N 1
ATOM 1529 C CA . HIS B 1 8 ? -3.787 11.508 11.398 1 98.81 8 HIS B CA 1
ATOM 1530 C C . HIS B 1 8 ? -4.672 10.422 12.008 1 98.81 8 HIS B C 1
ATOM 1532 O O . HIS B 1 8 ? -5.254 9.609 11.281 1 98.81 8 HIS B O 1
ATOM 1538 N N . GLY B 1 9 ? -4.762 10.492 13.383 1 98.69 9 GLY B N 1
ATOM 1539 C CA . GLY B 1 9 ? -5.656 9.609 14.109 1 98.69 9 GLY B CA 1
ATOM 1540 C C . GLY B 1 9 ? -7.105 10.047 14.062 1 98.69 9 GLY B C 1
ATOM 1541 O O . GLY B 1 9 ? -7.418 11.109 13.516 1 98.69 9 GLY B O 1
ATOM 1542 N N . LEU B 1 10 ? -7.98 9.258 14.664 1 98.31 10 LEU B N 1
ATOM 1543 C CA . LEU B 1 10 ? -9.414 9.523 14.656 1 98.31 10 LEU B CA 1
ATOM 1544 C C . LEU B 1 10 ? -9.734 10.781 15.461 1 98.31 10 LEU B C 1
ATOM 1546 O O . LEU B 1 10 ? -9.508 10.82 16.672 1 98.31 10 LEU B O 1
ATOM 1550 N N . PRO B 1 11 ? -10.258 11.758 14.82 1 98 11 PRO B N 1
ATOM 1551 C CA . PRO B 1 11 ? -10.695 12.945 15.547 1 98 11 PRO B CA 1
ATOM 1552 C C . PRO B 1 11 ? -12.094 12.789 16.141 1 98 11 PRO B C 1
ATOM 1554 O O . PRO B 1 11 ? -12.852 11.914 15.727 1 98 11 PRO B O 1
ATOM 1557 N N . VAL B 1 12 ? -12.414 13.703 17.094 1 97.44 12 VAL B N 1
ATOM 1558 C CA . VAL B 1 12 ? -13.789 13.789 17.578 1 97.44 12 VAL B CA 1
ATOM 1559 C C . VAL B 1 12 ? -14.672 14.445 16.516 1 97.44 12 VAL B C 1
ATOM 1561 O O . VAL B 1 12 ? -14.211 15.289 15.75 1 97.44 12 VAL B O 1
ATOM 1564 N N . ARG B 1 13 ? -15.867 13.992 16.438 1 96.31 13 ARG B N 1
ATOM 1565 C CA . ARG B 1 13 ? -16.844 14.703 15.633 1 96.31 13 ARG B CA 1
ATOM 1566 C C . ARG B 1 13 ? -17.141 16.094 16.203 1 96.31 13 ARG B C 1
ATOM 1568 O O . ARG B 1 13 ? -17.203 16.266 17.422 1 96.31 13 ARG B O 1
ATOM 1575 N N . SER B 1 14 ? -17.312 17.078 15.336 1 96.88 14 SER B N 1
ATOM 1576 C CA . SER B 1 14 ? -17.547 18.438 15.812 1 96.88 14 SER B CA 1
ATOM 1577 C C . SER B 1 14 ? -18.453 19.203 14.859 1 96.88 14 SER B C 1
ATOM 1579 O O . SER B 1 14 ? -18.266 19.156 13.641 1 96.88 14 SER B O 1
ATOM 1581 N N . ASP B 1 15 ? -19.375 19.906 15.391 1 95.25 15 ASP B N 1
ATOM 1582 C CA . ASP B 1 15 ? -20.219 20.828 14.617 1 95.25 15 ASP B CA 1
ATOM 1583 C C . ASP B 1 15 ? -19.719 22.266 14.742 1 95.25 15 ASP B C 1
ATOM 1585 O O . ASP B 1 15 ? -20.359 23.188 14.242 1 95.25 15 ASP B O 1
ATOM 1589 N N . GLN B 1 16 ? -18.562 22.438 15.32 1 94.75 16 GLN B N 1
ATOM 1590 C CA . GLN B 1 16 ? -18.109 23.797 15.625 1 94.75 16 GLN B CA 1
ATOM 1591 C C . GLN B 1 16 ? -16.75 24.078 14.984 1 94.75 16 GLN B C 1
ATOM 1593 O O . GLN B 1 16 ? -16.312 25.234 14.914 1 94.75 16 GLN B O 1
ATOM 1598 N N . SER B 1 17 ? -16.203 22.984 14.602 1 94.12 17 SER B N 1
ATOM 1599 C CA . SER B 1 17 ? -14.859 23.156 14.055 1 94.12 17 SER B CA 1
ATOM 1600 C C . SER B 1 17 ? -14.547 22.094 13.008 1 94.12 17 SER B C 1
ATOM 1602 O O . SER B 1 17 ? -14.945 20.938 13.148 1 94.12 17 SER B O 1
ATOM 1604 N N . ALA B 1 18 ? -13.75 22.469 12.016 1 94.12 18 ALA B N 1
ATOM 1605 C CA . ALA B 1 18 ? -13.258 21.516 11.016 1 94.12 18 ALA B CA 1
ATOM 1606 C C . ALA B 1 18 ? -11.992 20.812 11.492 1 94.12 18 ALA B C 1
ATOM 1608 O O . ALA B 1 18 ? -11.547 19.844 10.875 1 94.12 18 ALA B O 1
ATOM 1609 N N . ASP B 1 19 ? -11.438 21.234 12.594 1 96.25 19 ASP B N 1
ATOM 1610 C CA . ASP B 1 19 ? -10.172 20.719 13.102 1 96.25 19 ASP B CA 1
ATOM 1611 C C . ASP B 1 19 ? -10.266 20.406 14.594 1 96.25 19 ASP B C 1
ATOM 1613 O O . ASP B 1 19 ? -9.516 20.953 15.398 1 96.25 19 ASP B O 1
ATOM 1617 N N . PRO B 1 20 ? -11.102 19.5 14.898 1 96.75 20 PRO B N 1
ATOM 1618 C CA . PRO B 1 20 ? -11.234 19.109 16.312 1 96.75 20 PRO B CA 1
ATOM 1619 C C . PRO B 1 20 ? -10.055 18.281 16.812 1 96.75 20 PRO B C 1
ATOM 1621 O O . PRO B 1 20 ? -9.227 17.828 16 1 96.75 20 PRO B O 1
ATOM 1624 N N . PRO B 1 21 ? -9.945 18.156 18.125 1 97.75 21 PRO B N 1
ATOM 1625 C CA . PRO B 1 21 ? -8.914 17.266 18.672 1 97.75 21 PRO B CA 1
ATOM 1626 C C . PRO B 1 21 ? -9.164 15.797 18.359 1 97.75 21 PRO B C 1
ATOM 1628 O O . PRO B 1 21 ? -10.242 15.438 17.875 1 97.75 21 PRO B O 1
ATOM 1631 N N . LEU B 1 22 ? -8.211 15 18.609 1 98.5 22 LEU B N 1
ATOM 1632 C CA . LEU B 1 22 ? -8.359 13.555 18.453 1 98.5 22 LEU B CA 1
ATOM 1633 C C . LEU B 1 22 ? -9.328 12.984 19.484 1 98.5 22 LEU B C 1
ATOM 1635 O O . LEU B 1 22 ? -9.383 13.461 20.609 1 98.5 22 LEU B O 1
ATOM 1639 N N . HIS B 1 23 ? -10.008 12.023 19.094 1 97.88 23 HIS B N 1
ATOM 1640 C CA . HIS B 1 23 ? -10.727 11.141 20.016 1 97.88 23 HIS B CA 1
ATOM 1641 C C . HIS B 1 23 ? -9.758 10.305 20.844 1 97.88 23 HIS B C 1
ATOM 1643 O O . HIS B 1 23 ? -8.586 10.164 20.484 1 97.88 23 HIS B O 1
ATOM 1649 N N . ASP B 1 24 ? -10.227 9.781 21.984 1 98.38 24 ASP B N 1
ATOM 1650 C CA . ASP B 1 24 ? -9.391 8.906 22.797 1 98.38 24 ASP B CA 1
ATOM 1651 C C . ASP B 1 24 ? -8.789 7.781 21.953 1 98.38 24 ASP B C 1
ATOM 1653 O O . ASP B 1 24 ? -7.613 7.445 22.094 1 98.38 24 ASP B O 1
ATOM 1657 N N . GLU B 1 2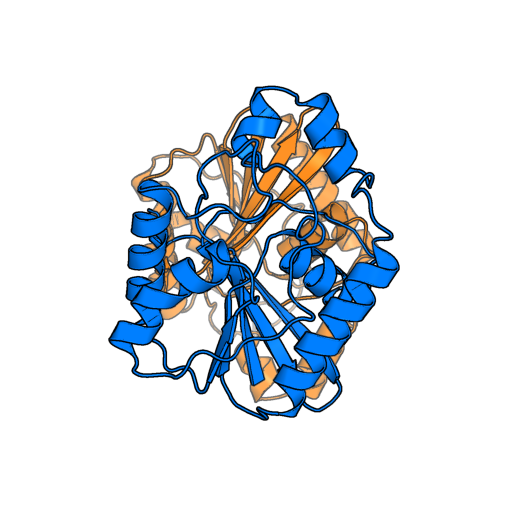5 ? -9.578 7.266 21.141 1 98.06 25 GLU B N 1
ATOM 1658 C CA . GLU B 1 25 ? -9.094 6.223 20.234 1 98.06 25 GLU B CA 1
ATOM 1659 C C . GLU B 1 25 ? -8 6.758 19.312 1 98.06 25 GLU B C 1
ATOM 1661 O O . GLU B 1 25 ? -7.051 6.043 18.984 1 98.06 25 GLU B O 1
ATOM 1666 N N . GLY B 1 26 ? -8.164 7.93 18.828 1 98.56 26 GLY B N 1
ATOM 1667 C CA . GLY B 1 26 ? -7.145 8.57 18 1 98.56 26 GLY B CA 1
ATOM 1668 C C . GLY B 1 26 ? -5.82 8.734 18.719 1 98.56 26 GLY B C 1
ATOM 1669 O O . GLY B 1 26 ? -4.758 8.555 18.125 1 98.56 26 GLY B O 1
ATOM 1670 N N . HIS B 1 27 ? -5.91 9.109 19.953 1 98.69 27 HIS B N 1
ATOM 1671 C CA . HIS B 1 27 ? -4.695 9.211 20.75 1 98.69 27 HIS B CA 1
ATOM 1672 C C . HIS B 1 27 ? -4.035 7.844 20.922 1 98.69 27 HIS B C 1
ATOM 1674 O O . HIS B 1 27 ? -2.811 7.727 20.859 1 98.69 27 HIS B O 1
ATOM 1680 N N . ASP B 1 28 ? -4.855 6.855 21.172 1 98.69 28 ASP B N 1
ATOM 1681 C CA . ASP B 1 28 ? -4.328 5.496 21.281 1 98.69 28 ASP B CA 1
ATOM 1682 C C . ASP B 1 28 ? -3.643 5.078 19.984 1 98.69 28 ASP B C 1
ATOM 1684 O O . ASP B 1 28 ? -2.543 4.52 20 1 98.69 28 ASP B O 1
ATOM 1688 N N . GLN B 1 29 ? -4.262 5.324 18.875 1 98.75 29 GLN B N 1
ATOM 1689 C CA . GLN B 1 29 ? -3.682 5.047 17.562 1 98.75 29 GLN B CA 1
ATOM 1690 C C . GLN B 1 29 ? -2.34 5.75 17.406 1 98.75 29 GLN B C 1
ATOM 1692 O O . GLN B 1 29 ? -1.383 5.164 16.891 1 98.75 29 GLN B O 1
ATOM 1697 N N . SER B 1 30 ? -2.314 6.98 17.844 1 98.75 30 SER B N 1
ATOM 1698 C CA . SER B 1 30 ? -1.11 7.797 17.719 1 98.75 30 SER B CA 1
ATOM 1699 C C . SER B 1 30 ? 0.042 7.195 18.516 1 98.75 30 SER B C 1
ATOM 1701 O O . SER B 1 30 ? 1.183 7.172 18.047 1 98.75 30 SER B O 1
ATOM 1703 N N . ARG B 1 31 ? -0.253 6.754 19.688 1 98.5 31 ARG B N 1
ATOM 1704 C CA . ARG B 1 31 ? 0.771 6.109 20.516 1 98.5 31 ARG B CA 1
ATOM 1705 C C . ARG B 1 31 ? 1.272 4.828 19.844 1 98.5 31 ARG B C 1
ATOM 1707 O O . ARG B 1 31 ? 2.477 4.562 19.828 1 98.5 31 ARG B O 1
ATOM 1714 N N . LYS B 1 32 ? 0.387 4.055 19.297 1 98.56 32 LYS B N 1
ATOM 1715 C CA . LYS B 1 32 ? 0.744 2.789 18.672 1 98.56 32 LYS B CA 1
ATOM 1716 C C . LYS B 1 32 ? 1.646 3.016 17.453 1 98.56 32 LYS B C 1
ATOM 1718 O O . LYS B 1 32 ? 2.629 2.297 17.266 1 98.56 32 LYS B O 1
ATOM 1723 N N . VAL B 1 33 ? 1.314 4.008 16.625 1 98.44 33 VAL B N 1
ATOM 1724 C CA . VAL B 1 33 ? 2.125 4.238 15.43 1 98.44 33 VAL B CA 1
ATOM 1725 C C . VAL B 1 33 ? 3.49 4.793 15.828 1 98.44 33 VAL B C 1
ATOM 1727 O O . VAL B 1 33 ? 4.504 4.477 15.203 1 98.44 33 VAL B O 1
ATOM 1730 N N . ALA B 1 34 ? 3.529 5.617 16.859 1 98.06 34 ALA B N 1
ATOM 1731 C CA . ALA B 1 34 ? 4.809 6.109 17.359 1 98.06 34 ALA B CA 1
ATOM 1732 C C . ALA B 1 34 ? 5.691 4.957 17.844 1 98.06 34 ALA B C 1
ATOM 1734 O O . ALA B 1 34 ? 6.887 4.922 17.547 1 98.06 34 ALA B O 1
ATOM 1735 N N . GLN B 1 35 ? 5.094 4.047 18.562 1 97.12 35 GLN B N 1
ATOM 1736 C CA . GLN B 1 35 ? 5.832 2.881 19.031 1 97.12 35 GLN B CA 1
ATOM 1737 C C . GLN B 1 35 ? 6.34 2.039 17.859 1 97.12 35 GLN B C 1
ATOM 1739 O O . GLN B 1 35 ? 7.469 1.547 17.891 1 97.12 35 GLN B O 1
ATOM 1744 N N . TRP B 1 36 ? 5.508 1.892 16.891 1 97.06 36 TRP B N 1
ATOM 1745 C CA . TRP B 1 36 ? 5.863 1.129 15.688 1 97.06 36 TRP B CA 1
ATOM 1746 C C . TRP B 1 36 ? 7.051 1.763 14.977 1 97.06 36 TRP B C 1
ATOM 1748 O O . TRP B 1 36 ? 7.922 1.057 14.453 1 97.06 36 TRP B O 1
ATOM 1758 N N . LEU B 1 37 ? 7.121 3.064 15.016 1 97 37 LEU B N 1
ATOM 1759 C CA . LEU B 1 37 ? 8.141 3.818 14.297 1 97 37 LEU B CA 1
ATOM 1760 C C . LEU B 1 37 ? 9.391 3.994 15.156 1 97 37 LEU B C 1
ATOM 1762 O O . LEU B 1 37 ? 10.414 4.484 14.672 1 97 37 LEU B O 1
ATOM 1766 N N . ALA B 1 38 ? 9.359 3.65 16.438 1 91.44 38 ALA B N 1
ATOM 1767 C CA . ALA B 1 38 ? 10.453 3.863 17.375 1 91.44 38 ALA B CA 1
ATOM 1768 C C . ALA B 1 38 ? 11.719 3.146 16.906 1 91.44 38 ALA B C 1
ATOM 1770 O O . ALA B 1 38 ? 12.836 3.588 17.203 1 91.44 38 ALA B O 1
ATOM 1771 N N . GLY B 1 39 ? 11.609 2.119 16.156 1 88.5 39 GLY B N 1
ATOM 1772 C CA . GLY B 1 39 ? 12.766 1.386 15.664 1 88.5 39 GLY B CA 1
ATOM 1773 C C . GLY B 1 39 ? 13.367 1.979 14.406 1 88.5 39 GLY B C 1
ATOM 1774 O O . GLY B 1 39 ? 14.406 1.514 13.93 1 88.5 39 GLY B O 1
ATOM 1775 N N . GLU B 1 40 ? 12.773 3.006 13.898 1 94.5 40 GLU B N 1
ATOM 1776 C CA . GLU B 1 40 ? 13.266 3.678 12.695 1 94.5 40 GLU B CA 1
ATOM 1777 C C . GLU B 1 40 ? 13.859 5.043 13.031 1 94.5 40 GLU B C 1
ATOM 1779 O O . GLU B 1 40 ? 13.414 5.707 13.977 1 94.5 40 GLU B O 1
ATOM 1784 N N . THR B 1 41 ? 14.852 5.43 12.344 1 94.62 41 THR B N 1
ATOM 1785 C CA . THR B 1 41 ? 15.477 6.734 12.531 1 94.62 41 THR B CA 1
ATOM 1786 C C . THR B 1 41 ? 15.016 7.711 11.445 1 94.62 41 THR B C 1
ATOM 1788 O O . THR B 1 41 ? 15.227 7.469 10.258 1 94.62 41 THR B O 1
ATOM 1791 N N . PHE B 1 42 ? 14.398 8.766 11.875 1 97.31 42 PHE B N 1
ATOM 1792 C CA . PHE B 1 42 ? 13.992 9.836 10.969 1 97.31 42 PHE B CA 1
ATOM 1793 C C . PHE B 1 42 ? 14.922 11.039 11.109 1 97.31 42 PHE B C 1
ATOM 1795 O O . PHE B 1 42 ? 15.375 11.359 12.211 1 97.31 42 PHE B O 1
ATOM 1802 N N . ASP B 1 43 ? 15.211 11.672 10.039 1 97.88 43 ASP B N 1
ATOM 1803 C CA . ASP B 1 43 ? 16.047 12.859 10.039 1 97.88 43 ASP B CA 1
ATOM 1804 C C . ASP B 1 43 ? 15.227 14.117 10.32 1 97.88 43 ASP B C 1
ATOM 1806 O O . ASP B 1 43 ? 15.766 15.117 10.805 1 97.88 43 ASP B O 1
ATOM 1810 N N . ALA B 1 44 ? 13.961 14.078 10.039 1 98 44 ALA B N 1
ATOM 1811 C CA . ALA B 1 44 ? 13.055 15.203 10.297 1 98 44 ALA B CA 1
ATOM 1812 C C . ALA B 1 44 ? 11.609 14.727 10.383 1 98 44 ALA B C 1
ATOM 1814 O O . ALA B 1 44 ? 11.258 13.68 9.836 1 98 44 ALA B O 1
ATOM 1815 N N . VAL B 1 45 ? 10.852 15.492 11.086 1 98.44 45 VAL B N 1
ATOM 1816 C CA . VAL B 1 45 ? 9.422 15.234 11.234 1 98.44 45 VAL B CA 1
ATOM 1817 C C . VAL B 1 45 ? 8.633 16.5 10.891 1 98.44 45 VAL B C 1
ATOM 1819 O O . VAL B 1 45 ? 8.898 17.562 11.445 1 98.44 45 VAL B O 1
ATOM 1822 N N . TYR B 1 46 ? 7.734 16.359 9.938 1 98.81 46 TYR B N 1
ATOM 1823 C CA . TYR B 1 46 ? 6.836 17.438 9.547 1 98.81 46 TYR B CA 1
ATOM 1824 C C . TYR B 1 46 ? 5.391 17.094 9.898 1 98.81 46 TYR B C 1
ATOM 1826 O O . TYR B 1 46 ? 5.051 15.93 10.086 1 98.81 46 TYR B O 1
ATOM 1834 N N . SER B 1 47 ? 4.586 18.125 9.961 1 98.81 47 SER B N 1
ATOM 1835 C CA . SER B 1 47 ? 3.152 17.922 10.148 1 98.81 47 SER B CA 1
ATOM 1836 C C . SER B 1 47 ? 2.34 19.016 9.453 1 98.81 47 SER B C 1
ATOM 1838 O O . SER B 1 47 ? 2.812 20.141 9.289 1 98.81 47 SER B O 1
ATOM 1840 N N . SER B 1 48 ? 1.183 18.562 8.984 1 98.75 48 SER B N 1
ATOM 1841 C CA . SER B 1 48 ? 0.134 19.562 8.758 1 98.75 48 SER B CA 1
ATOM 1842 C C . SER B 1 48 ? -0.043 20.469 9.977 1 98.75 48 SER B C 1
ATOM 1844 O O . SER B 1 48 ? 0.113 20.016 11.109 1 98.75 48 SER B O 1
ATOM 1846 N N . PRO B 1 49 ? -0.42 21.766 9.719 1 98.31 49 PRO B N 1
ATOM 1847 C CA . PRO B 1 49 ? -0.641 22.641 10.867 1 98.31 49 PRO B CA 1
ATOM 1848 C C . PRO B 1 49 ? -1.949 22.344 11.594 1 98.31 49 PRO B C 1
ATOM 1850 O O . PRO B 1 49 ? -2.238 22.969 12.625 1 98.31 49 PRO B O 1
ATOM 1853 N N . MET B 1 50 ? -2.76 21.484 11.102 1 98.31 50 MET B N 1
ATOM 1854 C CA . MET B 1 50 ? -4.047 21.188 11.719 1 98.31 50 MET B CA 1
ATOM 1855 C C . MET B 1 50 ? -3.865 20.359 12.984 1 98.31 50 MET B C 1
ATOM 1857 O O . MET B 1 50 ? -3.016 19.469 13.031 1 98.31 50 MET B O 1
ATOM 1861 N N . LEU B 1 51 ? -4.664 20.562 13.969 1 98.31 51 LEU B N 1
ATOM 1862 C CA . LEU B 1 51 ? -4.523 20.031 15.32 1 98.31 51 LEU B CA 1
ATOM 1863 C C . LEU B 1 51 ? -4.484 18.5 15.305 1 98.31 51 LEU B C 1
ATOM 1865 O O . LEU B 1 51 ? -3.674 17.891 16 1 98.31 51 LEU B O 1
ATOM 1869 N N . ARG B 1 52 ? -5.355 17.859 14.602 1 98.25 52 ARG B N 1
ATOM 1870 C CA . ARG B 1 52 ? -5.441 16.391 14.57 1 98.25 52 ARG B CA 1
ATOM 1871 C C . ARG B 1 52 ? -4.133 15.773 14.102 1 98.25 52 ARG B C 1
ATOM 1873 O O . ARG B 1 52 ? -3.723 14.719 14.594 1 98.25 52 ARG B O 1
ATOM 1880 N N . ALA B 1 53 ? -3.434 16.375 13.141 1 98.69 53 ALA B N 1
ATOM 1881 C CA . ALA B 1 53 ? -2.143 15.875 12.672 1 98.69 53 ALA B CA 1
ATOM 1882 C C . ALA B 1 53 ? -1.047 16.141 13.695 1 98.69 53 ALA B C 1
ATOM 1884 O O . ALA B 1 53 ? -0.213 15.266 13.961 1 98.69 53 ALA B O 1
ATOM 1885 N N . ILE B 1 54 ? -1.053 17.344 14.289 1 98.69 54 ILE B N 1
ATOM 1886 C CA . ILE B 1 54 ? -0.066 17.719 15.297 1 98.69 54 ILE B CA 1
ATOM 1887 C C . ILE B 1 54 ? -0.162 16.766 16.484 1 98.69 54 ILE B C 1
ATOM 1889 O O . ILE B 1 54 ? 0.853 16.234 16.953 1 98.69 54 ILE B O 1
ATOM 1893 N N . GLU B 1 55 ? -1.366 16.516 16.922 1 98.75 55 GLU B N 1
ATOM 1894 C CA . GLU B 1 55 ? -1.573 15.625 18.062 1 98.75 55 GLU B CA 1
ATOM 1895 C C . GLU B 1 55 ? -1.125 14.203 17.734 1 98.75 55 GLU B C 1
ATOM 1897 O O . GLU B 1 55 ? -0.63 13.492 18.594 1 98.75 55 GLU B O 1
ATOM 1902 N N . THR B 1 56 ? -1.309 13.797 16.531 1 98.81 56 THR B N 1
ATOM 1903 C CA . THR B 1 56 ? -0.894 12.461 16.109 1 98.81 56 THR B CA 1
ATOM 1904 C C . THR B 1 56 ? 0.626 12.336 16.156 1 98.81 56 THR B C 1
ATOM 1906 O O . THR B 1 56 ? 1.155 11.266 16.453 1 98.81 56 THR B O 1
ATOM 1909 N N . ALA B 1 57 ? 1.325 13.375 15.867 1 98.56 57 ALA B N 1
ATOM 1910 C CA . ALA B 1 57 ? 2.783 13.359 15.797 1 98.56 57 ALA B CA 1
ATOM 1911 C C . ALA B 1 57 ? 3.4 13.383 17.188 1 98.56 57 ALA B C 1
ATOM 1913 O O . ALA B 1 57 ? 4.562 13.008 17.375 1 98.56 57 ALA B O 1
ATOM 1914 N N . ALA B 1 58 ? 2.693 13.828 18.141 1 98.06 58 ALA B N 1
ATOM 1915 C CA . ALA B 1 58 ? 3.211 14.211 19.453 1 98.06 58 ALA B CA 1
ATOM 1916 C C . ALA B 1 58 ? 3.922 13.039 20.125 1 98.06 58 ALA B C 1
ATOM 1918 O O . ALA B 1 58 ? 5.043 13.18 20.625 1 98.06 58 ALA B O 1
ATOM 1919 N N . PRO B 1 59 ? 3.328 11.82 20.172 1 98 59 PRO B N 1
ATOM 1920 C CA . PRO B 1 59 ? 4.016 10.719 20.844 1 98 59 PRO B CA 1
ATOM 1921 C C . PRO B 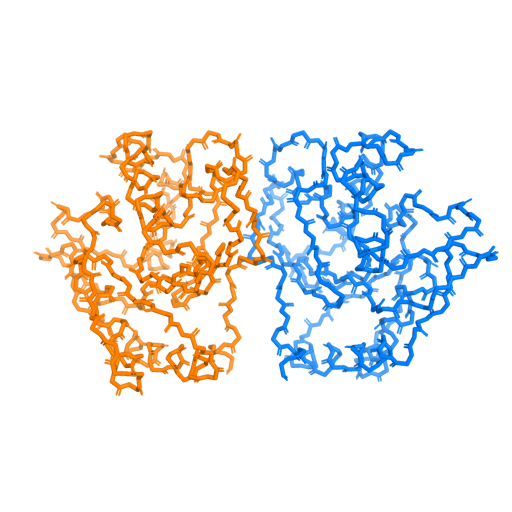1 59 ? 5.355 10.375 20.188 1 98 59 PRO B C 1
ATOM 1923 O O . PRO B 1 59 ? 6.301 9.992 20.875 1 98 59 PRO B O 1
ATOM 1926 N N . LEU B 1 60 ? 5.438 10.461 18.844 1 97.19 60 LEU B N 1
ATOM 1927 C CA . LEU B 1 60 ? 6.703 10.188 18.172 1 97.19 60 LEU B CA 1
ATOM 1928 C C . LEU B 1 60 ? 7.758 11.219 18.562 1 97.19 60 LEU B C 1
ATOM 1930 O O . LEU B 1 60 ? 8.93 10.875 18.766 1 97.19 60 LEU B O 1
ATOM 1934 N N . LEU B 1 61 ? 7.332 12.43 18.641 1 96.12 61 LEU B N 1
ATOM 1935 C CA . LEU B 1 61 ? 8.242 13.508 19 1 96.12 61 LEU B CA 1
ATOM 1936 C C . LEU B 1 61 ? 8.773 13.32 20.422 1 96.12 61 LEU B C 1
ATOM 1938 O O . LEU B 1 61 ? 9.953 13.562 20.688 1 96.12 61 LEU B O 1
ATOM 1942 N N . ALA B 1 62 ? 7.93 12.945 21.281 1 93 62 ALA B N 1
ATOM 1943 C CA . ALA B 1 62 ? 8.32 12.711 22.672 1 93 62 ALA B CA 1
ATOM 1944 C C . ALA B 1 62 ? 9.391 11.625 22.75 1 93 62 ALA B C 1
ATOM 1946 O O . ALA B 1 62 ? 10.297 11.703 23.594 1 93 62 ALA B O 1
ATOM 1947 N N . HIS B 1 63 ? 9.352 10.672 21.891 1 88 63 HIS B N 1
ATOM 1948 C CA . HIS B 1 63 ? 10.266 9.539 21.891 1 88 63 HIS B CA 1
ATOM 1949 C C . HIS B 1 63 ? 11.57 9.883 21.172 1 88 63 HIS B C 1
ATOM 1951 O O . HIS B 1 63 ? 12.648 9.492 21.625 1 88 63 HIS B O 1
ATOM 1957 N N . SER B 1 64 ? 11.547 10.555 20.125 1 87.69 64 SER B N 1
ATOM 1958 C CA . SER B 1 64 ? 12.688 10.734 19.219 1 87.69 64 SER B CA 1
ATOM 1959 C C . SER B 1 64 ? 13.43 12.031 19.531 1 87.69 64 SER B C 1
ATOM 1961 O O . SER B 1 64 ? 14.586 12.195 19.141 1 87.69 64 SER B O 1
ATOM 1963 N N . GLY B 1 65 ? 12.734 13.023 20.109 1 87.81 65 GLY B N 1
ATOM 1964 C CA . GLY B 1 65 ? 13.336 14.305 20.422 1 87.81 65 GLY B CA 1
ATOM 1965 C C . GLY B 1 65 ? 13.375 15.258 19.25 1 87.81 65 GLY B C 1
ATOM 1966 O O . GLY B 1 65 ? 14.016 16.312 19.312 1 87.81 65 GLY B O 1
ATOM 1967 N N . HIS B 1 66 ? 12.742 14.922 18.203 1 89.94 66 HIS B N 1
ATOM 1968 C CA . HIS B 1 66 ? 12.695 15.781 17.031 1 89.94 66 HIS B CA 1
ATOM 1969 C C . HIS B 1 66 ? 11.812 17 17.281 1 89.94 66 HIS B C 1
ATOM 1971 O O . HIS B 1 66 ? 10.82 16.906 18.016 1 89.94 66 HIS B O 1
ATOM 1977 N N . ALA B 1 67 ? 12.188 18.109 16.656 1 94.5 67 ALA B N 1
ATOM 1978 C CA . ALA B 1 67 ? 11.258 19.234 16.562 1 94.5 67 ALA B CA 1
ATOM 1979 C C . ALA B 1 67 ? 10.219 18.984 15.469 1 94.5 67 ALA B C 1
ATOM 1981 O O . ALA B 1 67 ? 10.531 18.438 14.414 1 94.5 67 ALA B O 1
ATOM 1982 N N . LEU B 1 68 ? 9.062 19.391 15.766 1 97.12 68 LEU B N 1
ATOM 1983 C CA . LEU B 1 68 ? 8.008 19.297 14.766 1 97.12 68 LEU B CA 1
ATOM 1984 C C . LEU B 1 68 ? 8.023 20.5 13.836 1 97.12 68 LEU B C 1
ATOM 1986 O O . LEU B 1 68 ? 7.988 21.656 14.297 1 97.12 68 LEU B O 1
ATOM 1990 N N . ARG B 1 69 ? 8.102 20.297 12.586 1 98 69 ARG B N 1
ATOM 1991 C CA . ARG B 1 69 ? 8.039 21.359 11.586 1 98 69 ARG B CA 1
ATOM 1992 C C . ARG B 1 69 ? 6.672 21.375 10.906 1 98 69 ARG B C 1
ATOM 1994 O O . ARG B 1 69 ? 6.223 20.375 10.359 1 98 69 ARG B O 1
ATOM 2001 N N . HIS B 1 70 ? 6.066 22.5 10.898 1 98 70 HIS B N 1
ATOM 2002 C CA . HIS B 1 70 ? 4.77 22.641 10.25 1 98 70 HIS B CA 1
ATOM 2003 C C . HIS B 1 70 ? 4.926 22.984 8.773 1 98 70 HIS B C 1
ATOM 2005 O O . HIS B 1 70 ? 5.801 23.766 8.406 1 98 70 HIS B O 1
ATOM 2011 N N . LYS B 1 71 ? 4.094 22.453 7.984 1 98.5 71 LYS B N 1
ATOM 2012 C CA . LYS B 1 71 ? 4.043 22.766 6.559 1 98.5 71 LYS B CA 1
ATOM 2013 C C . LYS B 1 71 ? 2.611 23.047 6.109 1 98.5 71 LYS B C 1
ATOM 2015 O O . LYS B 1 71 ? 1.786 22.125 6.039 1 98.5 71 LYS B O 1
ATOM 2020 N N . ASP B 1 72 ? 2.309 24.234 5.691 1 97.75 72 ASP B N 1
ATOM 2021 C CA . ASP B 1 72 ? 0.953 24.672 5.379 1 97.75 72 ASP B CA 1
ATOM 2022 C C . ASP B 1 72 ? 0.416 23.953 4.141 1 97.75 72 ASP B C 1
ATOM 2024 O O . ASP B 1 72 ? -0.776 23.656 4.059 1 97.75 72 ASP B O 1
ATOM 2028 N N . GLY B 1 73 ? 1.206 23.672 3.219 1 98.12 73 GLY B N 1
ATOM 2029 C CA . GLY B 1 73 ? 0.811 23.125 1.936 1 98.12 73 GLY B CA 1
ATOM 2030 C C . GLY B 1 73 ? 0.272 21.703 2.037 1 98.12 73 GLY B C 1
ATOM 2031 O O . GLY B 1 73 ? -0.273 21.172 1.068 1 98.12 73 GLY B O 1
ATOM 2032 N N . ILE B 1 74 ? 0.374 21.109 3.297 1 98.5 74 ILE B N 1
ATOM 2033 C CA . ILE B 1 74 ? -0.142 19.75 3.436 1 98.5 74 ILE B CA 1
ATOM 2034 C C . ILE B 1 74 ? -1.338 19.734 4.387 1 98.5 74 ILE B C 1
ATOM 2036 O O . ILE B 1 74 ? -1.701 18.703 4.934 1 98.5 74 ILE B O 1
ATOM 2040 N N . ALA B 1 75 ? -1.964 20.906 4.574 1 98.06 75 ALA B N 1
ATOM 2041 C CA . ALA B 1 75 ? -3.252 20.953 5.262 1 98.06 75 ALA B CA 1
ATOM 2042 C C . ALA B 1 75 ? -4.352 20.328 4.414 1 98.06 75 ALA B C 1
ATOM 2044 O O . ALA B 1 75 ? -4.301 20.359 3.182 1 98.06 75 ALA B O 1
ATOM 2045 N N . GLU B 1 76 ? -5.289 19.734 5.082 1 97.19 76 GLU B N 1
ATOM 2046 C CA . GLU B 1 76 ? -6.402 19.125 4.363 1 97.19 76 GLU B CA 1
ATOM 2047 C C . GLU B 1 76 ? -7.316 20.188 3.76 1 97.19 76 GLU B C 1
ATOM 2049 O O . GLU B 1 76 ? -7.359 21.312 4.242 1 97.19 76 GLU B O 1
ATOM 2054 N N . PHE B 1 77 ? -8.062 19.812 2.746 1 93.5 77 PHE B N 1
ATOM 2055 C CA . PHE B 1 77 ? -8.883 20.766 1.998 1 93.5 77 PHE B CA 1
ATOM 2056 C C . PHE B 1 77 ? -10.078 21.203 2.822 1 93.5 77 PHE B C 1
ATOM 2058 O O . PHE B 1 77 ? -10.75 22.188 2.475 1 93.5 77 PHE B O 1
ATOM 2065 N N . ASP B 1 78 ? -10.391 20.531 3.9 1 91.44 78 ASP B N 1
ATOM 2066 C CA . ASP B 1 78 ? -11.539 20.891 4.719 1 91.44 78 ASP B CA 1
ATOM 2067 C C . ASP B 1 78 ? -11.141 21.844 5.848 1 91.44 78 ASP B C 1
ATOM 2069 O O . ASP B 1 78 ? -11.938 22.125 6.742 1 91.44 78 ASP B O 1
ATOM 2073 N N . ARG B 1 79 ? -9.992 22.344 5.891 1 92.19 79 ARG B N 1
ATOM 2074 C CA . ARG B 1 79 ? -9.406 23.062 7.012 1 92.19 79 ARG B CA 1
ATOM 2075 C C . ARG B 1 79 ? -10.25 24.281 7.383 1 92.19 79 ARG B C 1
ATOM 2077 O O . ARG B 1 79 ? -10.25 24.703 8.539 1 92.19 79 ARG B O 1
ATOM 2084 N N . ASP B 1 80 ? -10.906 24.875 6.414 1 89.81 80 ASP B N 1
ATOM 2085 C CA . ASP B 1 80 ? -11.648 26.109 6.688 1 89.81 80 ASP B CA 1
ATOM 2086 C C . ASP B 1 80 ? -13.141 25.828 6.852 1 89.81 80 ASP B C 1
ATOM 2088 O O . ASP B 1 80 ? -13.953 26.766 6.844 1 89.81 80 ASP B O 1
ATOM 2092 N N . GLY B 1 81 ? -13.453 24.594 7.016 1 89.12 81 GLY B N 1
ATOM 2093 C CA . GLY B 1 81 ? -14.852 24.234 7.223 1 89.12 81 GLY B CA 1
ATOM 2094 C C . GLY B 1 81 ? -15.344 24.562 8.617 1 89.12 81 GLY B C 1
ATOM 2095 O O . GLY B 1 81 ? -14.586 25.062 9.453 1 89.12 81 GLY B O 1
ATOM 2096 N N . GLY B 1 82 ? -16.656 24.344 8.836 1 91.31 82 GLY B N 1
ATOM 2097 C CA . GLY B 1 82 ? -17.25 24.656 10.125 1 91.31 82 GLY B CA 1
ATOM 2098 C C . GLY B 1 82 ? -17.594 23.438 10.953 1 91.31 82 GLY B C 1
ATOM 2099 O O . GLY B 1 82 ? -18.094 23.547 12.07 1 91.31 82 GLY B O 1
ATOM 2100 N N . SER B 1 83 ? -17.359 22.328 10.383 1 94.12 83 SER B N 1
ATOM 2101 C CA . SER B 1 83 ? -17.672 21.078 11.07 1 94.12 83 SER B CA 1
ATOM 2102 C C . SER B 1 83 ? -16.75 19.953 10.617 1 94.12 83 SER B C 1
ATOM 2104 O O . SER B 1 83 ? -15.992 20.109 9.656 1 94.12 83 SER B O 1
ATOM 2106 N N . TYR B 1 84 ? -16.75 18.891 11.391 1 95.25 84 TYR B N 1
ATOM 2107 C CA . TYR B 1 84 ? -15.984 17.703 11.039 1 95.25 84 TYR B CA 1
ATOM 2108 C C . TYR B 1 84 ? -16.766 16.438 11.359 1 95.25 84 TYR B C 1
ATOM 2110 O O . TYR B 1 84 ? -17.25 16.25 12.484 1 95.25 84 TYR B O 1
ATOM 2118 N N . VAL B 1 85 ? -16.875 15.625 10.383 1 92.44 85 VAL B N 1
ATOM 2119 C CA . VAL B 1 85 ? -17.453 14.289 10.547 1 92.44 85 VAL B CA 1
ATOM 2120 C C . VAL B 1 85 ? -16.438 13.234 10.125 1 92.44 85 VAL B C 1
ATOM 2122 O O . VAL B 1 85 ? -15.953 13.25 8.984 1 92.44 85 VAL B O 1
ATOM 2125 N N . PRO B 1 86 ? -16.062 12.305 11.062 1 93.38 86 PRO B N 1
ATOM 2126 C CA . PRO B 1 86 ? -15.172 11.219 10.656 1 93.38 86 PRO B CA 1
ATOM 2127 C C . PRO B 1 86 ? -15.695 10.453 9.445 1 93.38 86 PRO B C 1
ATOM 2129 O O . PRO B 1 86 ? -16.906 10.211 9.328 1 93.38 86 PRO B O 1
ATOM 2132 N N . MET B 1 87 ? -14.781 10.07 8.578 1 87.5 87 MET B N 1
ATOM 2133 C CA . MET B 1 87 ? -15.133 9.492 7.281 1 87.5 87 MET B CA 1
ATOM 2134 C C . MET B 1 87 ? -15.945 8.211 7.461 1 87.5 87 MET B C 1
ATOM 2136 O O . MET B 1 87 ? -16.906 7.977 6.73 1 87.5 87 MET B O 1
ATOM 2140 N N . GLU B 1 88 ? -15.5 7.406 8.367 1 87.69 88 GLU B N 1
ATOM 2141 C CA . GLU B 1 88 ? -16.203 6.145 8.617 1 87.69 88 GLU B CA 1
ATOM 2142 C C . GLU B 1 88 ? -17.625 6.383 9.07 1 87.69 88 GLU B C 1
ATOM 2144 O O . GLU B 1 88 ? -18.531 5.629 8.703 1 87.69 88 GLU B O 1
ATOM 2149 N N . GLU B 1 89 ? -17.812 7.426 9.875 1 91.81 89 GLU B N 1
ATOM 2150 C CA . GLU B 1 89 ? -19.141 7.797 10.32 1 91.81 89 GLU B CA 1
ATOM 2151 C C . GLU B 1 89 ? -19.984 8.344 9.172 1 91.81 89 GLU B C 1
ATOM 2153 O O . GLU B 1 89 ? -21.156 8.016 9.039 1 91.81 89 GLU B O 1
ATOM 2158 N N . LEU B 1 90 ? -19.375 9.141 8.383 1 90.12 90 LEU B N 1
ATOM 2159 C CA . LEU B 1 90 ? -20.078 9.672 7.219 1 90.12 90 LEU B CA 1
ATOM 2160 C C . LEU B 1 90 ? -20.547 8.547 6.301 1 90.12 90 LEU B C 1
ATOM 2162 O O . LEU B 1 90 ? -21.688 8.562 5.824 1 90.12 90 LEU B O 1
ATOM 2166 N N . LYS B 1 91 ? -19.672 7.602 6.066 1 87.88 91 LYS B N 1
ATOM 2167 C CA . LYS B 1 91 ? -20 6.469 5.199 1 87.88 91 LYS B CA 1
ATOM 2168 C C . LYS B 1 91 ? -21.203 5.699 5.727 1 87.88 91 LYS B C 1
ATOM 2170 O O . LYS B 1 91 ? -22.078 5.293 4.953 1 87.88 91 LYS B O 1
ATOM 2175 N N . ARG B 1 92 ? -21.281 5.578 7.008 1 90.31 92 ARG B N 1
ATOM 2176 C CA . ARG B 1 92 ? -22.359 4.824 7.652 1 90.31 92 ARG B CA 1
ATOM 2177 C C . ARG B 1 92 ? -23.656 5.625 7.668 1 90.31 92 ARG B C 1
ATOM 2179 O O . ARG B 1 92 ? -24.734 5.074 7.426 1 90.31 92 ARG B O 1
ATOM 2186 N N . GLU B 1 93 ? -23.578 6.898 7.914 1 94 93 GLU B N 1
ATOM 2187 C CA . GLU B 1 93 ? -24.766 7.73 8.164 1 94 93 GLU B CA 1
ATOM 2188 C C . GLU B 1 93 ? -25.312 8.305 6.859 1 94 93 GLU B C 1
ATOM 2190 O O . GLU B 1 93 ? -26.516 8.578 6.754 1 94 93 GLU B O 1
ATOM 2195 N N . ASP B 1 94 ? -24.422 8.586 5.941 1 92.31 94 ASP B N 1
ATOM 2196 C CA . ASP B 1 94 ? -24.781 9.227 4.68 1 92.31 94 ASP B CA 1
ATOM 2197 C C . ASP B 1 94 ? -23.891 8.75 3.545 1 92.31 94 ASP B C 1
ATOM 2199 O O . ASP B 1 94 ? -23.016 9.5 3.078 1 92.31 94 ASP B O 1
ATOM 2203 N N . TYR B 1 95 ? -24.141 7.598 3.09 1 90.38 95 TYR B N 1
ATOM 2204 C CA . TYR B 1 95 ? -23.328 6.949 2.068 1 90.38 95 TYR B CA 1
ATOM 2205 C C . TYR B 1 95 ? -23.266 7.793 0.799 1 90.38 95 TYR B C 1
ATOM 2207 O O . TYR B 1 95 ? -22.234 7.879 0.147 1 90.38 95 TYR B O 1
ATOM 2215 N N . ALA B 1 96 ? -24.406 8.391 0.499 1 90.75 96 ALA B N 1
ATOM 2216 C CA . ALA B 1 96 ? -24.484 9.211 -0.704 1 90.75 96 ALA B CA 1
ATOM 2217 C C . ALA B 1 96 ? -23.5 10.383 -0.625 1 90.75 96 ALA B C 1
ATOM 2219 O O . ALA B 1 96 ? -22.828 10.695 -1.603 1 90.75 96 ALA B O 1
ATOM 2220 N N . ALA B 1 97 ? -23.453 10.984 0.533 1 87.94 97 ALA B N 1
ATOM 2221 C CA . ALA B 1 97 ? -22.531 12.094 0.726 1 87.94 97 ALA B CA 1
ATOM 2222 C C . ALA B 1 97 ? -21.078 11.625 0.659 1 87.94 97 ALA B C 1
ATOM 2224 O O . ALA B 1 97 ? -20.234 12.281 0.055 1 87.94 97 ALA B O 1
ATOM 2225 N N . TRP B 1 98 ? -20.828 10.492 1.253 1 88.12 98 TRP B N 1
ATOM 2226 C CA . TRP B 1 98 ? -19.5 9.906 1.214 1 88.12 98 TRP B CA 1
ATOM 2227 C C . TRP B 1 98 ? -19.078 9.586 -0.219 1 88.12 98 TRP B C 1
ATOM 2229 O O . TRP B 1 98 ? -17.984 9.938 -0.645 1 88.12 98 TRP B O 1
ATOM 2239 N N . LYS B 1 99 ? -19.922 9.008 -0.938 1 86 99 LYS B N 1
ATOM 2240 C CA . LYS B 1 99 ? -19.656 8.617 -2.318 1 86 99 LYS B CA 1
ATOM 2241 C C . LYS B 1 99 ? -19.438 9.836 -3.205 1 86 99 LYS B C 1
ATOM 2243 O O . LYS B 1 99 ? -18.578 9.828 -4.09 1 86 99 LYS B O 1
ATOM 2248 N N . ALA B 1 100 ? -20.203 10.852 -2.984 1 87.06 100 ALA B N 1
ATOM 2249 C CA . ALA B 1 100 ? -20.047 12.086 -3.738 1 87.06 100 ALA B CA 1
ATOM 2250 C C . ALA B 1 100 ? -18.656 12.672 -3.543 1 87.06 100 ALA B C 1
ATOM 2252 O O . ALA B 1 100 ? -18.031 13.133 -4.5 1 87.06 100 ALA B O 1
ATOM 2253 N N . MET B 1 101 ? -18.188 12.586 -2.375 1 82.75 101 MET B N 1
ATOM 2254 C CA . MET B 1 101 ? -16.844 13.07 -2.07 1 82.75 101 MET B CA 1
ATOM 2255 C C . MET B 1 101 ? -15.797 12.203 -2.75 1 82.75 101 MET B C 1
ATOM 2257 O O . MET B 1 101 ? -14.867 12.719 -3.369 1 82.75 101 MET B O 1
ATOM 2261 N N . ALA B 1 102 ? -16 10.945 -2.676 1 79.5 102 ALA B N 1
ATOM 2262 C CA . ALA B 1 102 ? -15.062 9.992 -3.264 1 79.5 102 ALA B CA 1
ATOM 2263 C C . ALA B 1 102 ? -15.016 10.141 -4.781 1 79.5 102 ALA B C 1
ATOM 2265 O O . ALA B 1 102 ? -13.953 9.961 -5.391 1 79.5 102 ALA B O 1
ATOM 2266 N N . ASP B 1 103 ? -16.125 10.633 -5.332 1 81.5 103 ASP B N 1
ATOM 2267 C CA . ASP B 1 103 ? -16.25 10.711 -6.785 1 81.5 103 ASP B CA 1
ATOM 2268 C C . ASP B 1 103 ? -15.805 12.086 -7.301 1 81.5 103 ASP B C 1
ATOM 2270 O O . ASP B 1 103 ? -15.695 12.289 -8.508 1 81.5 103 ASP B O 1
ATOM 2274 N N . GLY B 1 104 ? -15.57 12.961 -6.352 1 79.88 104 GLY B N 1
ATOM 2275 C CA . GLY B 1 104 ? -15 14.18 -6.902 1 79.88 104 GLY B CA 1
ATOM 2276 C C . GLY B 1 104 ? -15.594 15.445 -6.312 1 79.88 104 GLY B C 1
ATOM 2277 O O . GLY B 1 104 ? -15.18 16.547 -6.656 1 79.88 104 GLY B O 1
ATOM 2278 N N . ASP B 1 105 ? -16.641 15.336 -5.559 1 81.44 105 ASP B N 1
ATOM 2279 C CA . ASP B 1 105 ? -17.203 16.516 -4.914 1 81.44 105 ASP B CA 1
ATOM 2280 C C . ASP B 1 105 ? -16.453 16.844 -3.619 1 81.44 105 ASP B C 1
ATOM 2282 O O . ASP B 1 105 ? -16.969 16.578 -2.525 1 81.44 105 ASP B O 1
ATOM 2286 N N . HIS B 1 106 ? -15.359 17.516 -3.725 1 78.69 106 HIS B N 1
ATOM 2287 C CA . HIS B 1 106 ? -14.477 17.766 -2.59 1 78.69 106 HIS B CA 1
ATOM 2288 C C . HIS B 1 106 ? -14.719 19.156 -2.002 1 78.69 106 HIS B C 1
ATOM 2290 O O . HIS B 1 106 ? -14.141 19.5 -0.968 1 78.69 106 HIS B O 1
ATOM 2296 N N . GLY B 1 107 ? -15.586 19.859 -2.699 1 81.5 107 GLY B N 1
ATOM 2297 C CA . GLY B 1 107 ? -15.844 21.219 -2.262 1 81.5 107 GLY B CA 1
ATOM 2298 C C . GLY B 1 107 ? -14.734 22.188 -2.629 1 81.5 107 GLY B C 1
ATOM 2299 O O . GLY B 1 107 ? -14.773 23.359 -2.236 1 81.5 107 GLY B O 1
ATOM 2300 N N . VAL B 1 108 ? -13.703 21.609 -3.184 1 87.75 108 VAL B N 1
ATOM 2301 C CA . VAL B 1 108 ? -12.57 22.422 -3.633 1 87.75 108 VAL B CA 1
ATOM 2302 C C . VAL B 1 108 ? -12.109 21.938 -5.008 1 87.75 108 VAL B C 1
ATOM 2304 O O . VAL B 1 108 ? -12.508 20.875 -5.469 1 87.75 108 VAL B O 1
ATOM 2307 N N . ASP B 1 109 ? -11.344 22.812 -5.684 1 93.56 109 ASP B N 1
ATOM 2308 C CA . ASP B 1 109 ? -10.648 22.359 -6.887 1 93.56 109 ASP B CA 1
ATOM 2309 C C . ASP B 1 109 ? -9.523 21.391 -6.543 1 93.56 109 ASP B C 1
ATOM 2311 O O . ASP B 1 109 ? -8.484 21.797 -6.012 1 93.56 109 ASP B O 1
ATOM 2315 N N . ILE B 1 110 ? -9.664 20.156 -6.887 1 95.06 110 ILE B N 1
ATOM 2316 C CA . ILE B 1 110 ? -8.742 19.109 -6.48 1 95.06 110 ILE B CA 1
ATOM 2317 C C . ILE B 1 110 ? -7.395 19.312 -7.164 1 95.06 110 ILE B C 1
ATOM 2319 O O . ILE B 1 110 ? -6.355 18.938 -6.617 1 95.06 110 ILE B O 1
ATOM 2323 N N . GLY B 1 111 ? -7.391 19.891 -8.352 1 96.38 111 GLY B N 1
ATOM 2324 C CA . GLY B 1 111 ? -6.145 20.203 -9.031 1 96.38 111 GLY B CA 1
ATOM 2325 C C . GLY B 1 111 ? -5.312 21.25 -8.289 1 96.38 111 GLY B C 1
ATOM 2326 O O . GLY B 1 111 ? -4.098 21.078 -8.148 1 96.38 111 GLY B O 1
ATOM 2327 N N . VAL B 1 112 ? -5.957 22.281 -7.848 1 96.88 112 VAL B N 1
ATOM 2328 C CA . VAL B 1 112 ? -5.285 23.328 -7.078 1 96.88 112 VAL B CA 1
ATOM 2329 C C . VAL B 1 112 ? -4.781 22.75 -5.758 1 96.88 112 VAL B C 1
ATOM 2331 O O . VAL B 1 112 ? -3.652 23.016 -5.344 1 96.88 112 VAL B O 1
ATOM 2334 N N . PHE B 1 113 ? -5.668 21.969 -5.121 1 97 113 PHE B N 1
ATOM 2335 C CA . PHE B 1 113 ? -5.281 21.297 -3.891 1 97 113 PHE B CA 1
ATOM 2336 C C . PHE B 1 113 ? -4.051 20.422 -4.117 1 97 113 PHE B C 1
ATOM 2338 O O . PHE B 1 113 ? -3.088 20.484 -3.352 1 97 113 PHE B O 1
ATOM 2345 N N . GLN B 1 114 ? -4.035 19.641 -5.191 1 98 114 GLN B N 1
ATOM 2346 C CA . GLN B 1 114 ? -2.895 18.781 -5.492 1 98 114 GLN B CA 1
ATOM 2347 C C . GLN B 1 114 ? -1.632 19.594 -5.734 1 98 114 GLN B C 1
ATOM 2349 O O . GLN B 1 114 ? -0.545 19.219 -5.289 1 98 114 GLN B O 1
ATOM 2354 N N . GLN B 1 115 ? -1.776 20.688 -6.441 1 98.25 115 GLN B N 1
ATOM 2355 C CA . GLN B 1 115 ? -0.618 21.516 -6.73 1 98.25 115 GLN B CA 1
ATOM 2356 C C . GLN B 1 115 ? 0.033 22.016 -5.445 1 98.25 115 GLN B C 1
ATOM 2358 O O . GLN B 1 115 ? 1.26 22.031 -5.324 1 98.25 115 GLN B O 1
ATOM 2363 N N . ALA B 1 116 ? -0.778 22.422 -4.539 1 98.19 116 ALA B N 1
ATOM 2364 C CA . ALA B 1 116 ? -0.264 22.906 -3.256 1 98.19 116 ALA B CA 1
ATOM 2365 C C . ALA B 1 116 ? 0.457 21.781 -2.51 1 98.19 116 ALA B C 1
ATOM 2367 O O . ALA B 1 116 ? 1.563 21.984 -2.002 1 98.19 116 ALA B O 1
ATOM 2368 N N . VAL B 1 117 ? -0.145 20.641 -2.432 1 98.81 117 VAL B N 1
ATOM 2369 C CA . VAL B 1 117 ? 0.413 19.484 -1.731 1 98.81 117 VAL B CA 1
ATOM 2370 C C . VAL B 1 117 ? 1.73 19.078 -2.385 1 98.81 117 VAL B C 1
ATOM 2372 O O . VAL B 1 117 ? 2.738 18.891 -1.699 1 98.81 117 VAL B O 1
ATOM 2375 N N . VAL B 1 118 ? 1.731 18.922 -3.697 1 98.75 118 VAL B N 1
ATOM 2376 C CA . VAL B 1 118 ? 2.92 18.5 -4.438 1 98.75 118 VAL B CA 1
ATOM 2377 C C . VAL B 1 118 ? 4.043 19.516 -4.223 1 98.75 118 VAL B C 1
ATOM 2379 O O . VAL B 1 118 ? 5.188 19.141 -3.965 1 98.75 118 VAL B O 1
ATOM 2382 N N . GLY B 1 119 ? 3.682 20.828 -4.312 1 98.75 119 GLY B N 1
ATOM 2383 C CA . GLY B 1 119 ? 4.684 21.844 -4.055 1 98.75 119 GLY B CA 1
ATOM 2384 C C . GLY B 1 119 ? 5.312 21.734 -2.68 1 98.75 119 GLY B C 1
ATOM 2385 O O . GLY B 1 119 ? 6.535 21.797 -2.543 1 98.75 119 GLY B O 1
ATOM 2386 N N . ALA B 1 120 ? 4.551 21.531 -1.701 1 98.88 120 ALA B N 1
ATOM 2387 C CA . ALA B 1 120 ? 5.012 21.453 -0.318 1 98.88 120 ALA B CA 1
ATOM 2388 C C . ALA B 1 120 ? 5.887 20.219 -0.11 1 98.88 120 ALA B C 1
ATOM 2390 O O . ALA B 1 120 ? 6.957 20.297 0.495 1 98.88 120 ALA B O 1
ATOM 2391 N N . LEU B 1 121 ? 5.453 19.047 -0.574 1 98.88 121 LEU B N 1
ATOM 2392 C CA . LEU B 1 121 ? 6.203 17.812 -0.383 1 98.88 121 LEU B CA 1
ATOM 2393 C C . LEU B 1 121 ? 7.496 17.828 -1.191 1 98.88 121 LEU B C 1
ATOM 2395 O O . LEU B 1 121 ? 8.523 17.312 -0.738 1 98.88 121 LEU B O 1
ATOM 2399 N N . GLU B 1 122 ? 7.461 18.422 -2.393 1 98.75 122 GLU B N 1
ATOM 2400 C CA . GLU B 1 122 ? 8.688 18.547 -3.168 1 98.75 122 GLU B CA 1
ATOM 2401 C C . GLU B 1 122 ? 9.711 19.422 -2.453 1 98.75 122 GLU B C 1
ATOM 2403 O O . GLU B 1 122 ? 10.914 19.172 -2.506 1 98.75 122 GLU B O 1
ATOM 2408 N N . GLU B 1 123 ? 9.258 20.5 -1.801 1 98.69 123 GLU B N 1
ATOM 2409 C CA . GLU B 1 123 ? 10.156 21.328 -1.008 1 98.69 123 GLU B CA 1
ATOM 2410 C C . GLU B 1 123 ? 10.797 20.531 0.118 1 98.69 123 GLU B C 1
ATOM 2412 O O . GLU B 1 123 ? 12 20.656 0.374 1 98.69 123 GLU B O 1
ATOM 2417 N N . ILE B 1 124 ? 10 19.703 0.813 1 98.69 124 ILE B N 1
ATOM 2418 C CA . ILE B 1 124 ? 10.531 18.859 1.874 1 98.69 124 ILE B CA 1
ATOM 2419 C C . ILE B 1 124 ? 11.578 17.906 1.301 1 98.69 124 ILE B C 1
ATOM 2421 O O . ILE B 1 124 ? 12.672 17.766 1.853 1 98.69 124 ILE B O 1
ATOM 2425 N N . ILE B 1 125 ? 11.258 17.219 0.219 1 98.69 125 ILE B N 1
ATOM 2426 C CA . ILE B 1 125 ? 12.141 16.266 -0.424 1 98.69 125 ILE B CA 1
ATOM 2427 C C . ILE B 1 125 ? 13.461 16.938 -0.791 1 98.69 125 ILE B C 1
ATOM 2429 O O . ILE B 1 125 ? 14.539 16.391 -0.517 1 98.69 125 ILE B O 1
ATOM 2433 N N . GLU B 1 126 ? 13.414 18.156 -1.346 1 98 126 GLU B N 1
ATOM 2434 C CA . GLU B 1 126 ? 14.594 18.891 -1.782 1 98 126 GLU B CA 1
ATOM 2435 C C . GLU B 1 126 ? 15.469 19.281 -0.596 1 98 126 GLU B C 1
ATOM 2437 O O . GLU B 1 126 ? 16.688 19.375 -0.72 1 98 126 GLU B O 1
ATOM 2442 N N . SER B 1 127 ? 14.875 19.5 0.483 1 98.12 127 SER B N 1
ATOM 2443 C CA . SER B 1 127 ? 15.594 19.984 1.665 1 98.12 127 SER B CA 1
ATOM 2444 C C . SER B 1 127 ? 16.266 18.828 2.404 1 98.12 127 SER B C 1
ATOM 2446 O O . SER B 1 127 ? 17.078 19.047 3.307 1 98.12 127 SER B O 1
ATOM 2448 N N . HIS B 1 128 ? 15.945 17.578 2.041 1 98.12 128 HIS B N 1
ATOM 2449 C CA . HIS B 1 128 ? 16.438 16.438 2.807 1 98.12 128 HIS B CA 1
ATOM 2450 C C . HIS B 1 128 ? 17 15.359 1.888 1 98.12 128 HIS B C 1
ATOM 2452 O O . HIS B 1 128 ? 16.562 14.211 1.951 1 98.12 128 HIS B O 1
ATOM 2458 N N . PRO B 1 129 ? 18 15.656 1.058 1 97.19 129 PRO B N 1
ATOM 2459 C CA . PRO B 1 129 ? 18.578 14.656 0.158 1 97.19 129 PRO B CA 1
ATOM 2460 C C . PRO B 1 129 ? 19.188 13.469 0.905 1 97.19 129 PRO B C 1
ATOM 2462 O O . PRO B 1 129 ? 19.984 13.648 1.827 1 97.19 129 PRO B O 1
ATOM 2465 N N . GLY B 1 130 ? 18.75 12.25 0.542 1 97.25 130 GLY B N 1
ATOM 2466 C CA . GLY B 1 130 ? 19.312 11.016 1.073 1 97.25 130 GLY B CA 1
ATOM 2467 C C . GLY B 1 130 ? 18.828 10.695 2.477 1 97.25 130 GLY B C 1
ATOM 2468 O O . GLY B 1 130 ? 19.359 9.797 3.131 1 97.25 130 GLY B O 1
ATOM 2469 N N . GLN B 1 131 ? 17.844 11.406 2.955 1 98.25 131 GLN B N 1
ATOM 2470 C CA . GLN B 1 131 ? 17.375 11.258 4.328 1 98.25 131 GLN B CA 1
ATOM 2471 C C . GLN B 1 131 ? 16.031 10.57 4.383 1 98.25 131 GLN B C 1
ATOM 2473 O O . GLN B 1 131 ? 15.516 10.109 3.359 1 98.25 131 GLN B O 1
ATOM 2478 N N . LYS B 1 132 ? 15.578 10.32 5.551 1 98.62 132 LYS B N 1
ATOM 2479 C CA . LYS B 1 132 ? 14.25 9.773 5.82 1 98.62 132 LYS B CA 1
ATOM 2480 C C . LYS B 1 132 ? 13.406 10.758 6.621 1 98.62 132 LYS B C 1
ATOM 2482 O O . LYS B 1 132 ? 13.805 11.203 7.695 1 98.62 132 LYS B O 1
ATOM 2487 N N . VAL B 1 133 ? 12.219 11.102 6.09 1 98.75 133 VAL B N 1
ATOM 2488 C CA . VAL B 1 133 ? 11.391 12.133 6.699 1 98.75 133 VAL B CA 1
ATOM 2489 C C . VAL B 1 133 ? 9.984 11.602 6.949 1 98.75 133 VAL B C 1
ATOM 2491 O O . VAL B 1 133 ? 9.398 10.953 6.078 1 98.75 133 VAL B O 1
ATOM 2494 N N . ALA B 1 134 ? 9.469 11.805 8.156 1 98.81 134 ALA B N 1
ATOM 2495 C CA . ALA B 1 134 ? 8.078 11.508 8.5 1 98.81 134 ALA B CA 1
ATOM 2496 C C . ALA B 1 134 ? 7.203 12.75 8.367 1 98.81 134 ALA B C 1
ATOM 2498 O O . ALA B 1 134 ? 7.57 13.828 8.836 1 98.81 134 ALA B O 1
ATOM 2499 N N . VAL B 1 135 ? 6.082 12.602 7.703 1 98.94 135 VAL B N 1
ATOM 2500 C CA . VAL B 1 135 ? 5.145 13.703 7.52 1 98.94 135 VAL B CA 1
ATOM 2501 C C . VAL B 1 135 ? 3.754 13.281 7.988 1 98.94 135 VAL B C 1
ATOM 2503 O O . VAL B 1 135 ? 3.127 12.406 7.387 1 98.94 135 VAL B O 1
ATOM 2506 N N . PHE B 1 136 ? 3.26 13.875 9.047 1 98.94 136 PHE B N 1
ATOM 2507 C CA . PHE B 1 136 ? 1.907 13.641 9.539 1 98.94 136 PHE B CA 1
ATOM 2508 C C . PHE B 1 136 ? 0.906 14.531 8.82 1 98.94 136 PHE B C 1
ATOM 2510 O O . PHE B 1 136 ? 1.036 15.758 8.828 1 98.94 136 PHE B O 1
ATOM 2517 N N . CYS B 1 137 ? -0.048 13.922 8.203 1 98.81 137 CYS B N 1
ATOM 2518 C CA . CYS B 1 137 ? -0.938 14.664 7.32 1 98.81 137 CYS B CA 1
ATOM 2519 C C . CYS B 1 137 ? -2.307 14 7.238 1 98.81 137 CYS B C 1
ATOM 2521 O O . CYS B 1 137 ? -2.822 13.508 8.242 1 98.81 137 CYS B O 1
ATOM 2523 N N . HIS B 1 138 ? -2.918 14.047 6.023 1 98.38 138 HIS B N 1
ATOM 2524 C CA . HIS B 1 138 ? -4.336 13.734 5.902 1 98.38 138 HIS B CA 1
ATOM 2525 C C . HIS B 1 138 ? -4.598 12.82 4.711 1 98.38 138 HIS B C 1
ATOM 2527 O O . HIS B 1 138 ? -3.723 12.633 3.865 1 98.38 138 HIS B O 1
ATOM 2533 N N . GLY B 1 139 ? -5.816 12.258 4.73 1 97.19 139 GLY B N 1
ATOM 2534 C CA . GLY B 1 139 ? -6.191 11.352 3.66 1 97.19 139 GLY B CA 1
ATOM 2535 C C . GLY B 1 139 ? -6.145 11.992 2.287 1 97.19 139 GLY B C 1
ATOM 2536 O O . GLY B 1 139 ? -5.68 11.383 1.325 1 97.19 139 GLY B O 1
ATOM 2537 N N . GLY B 1 140 ? -6.699 13.211 2.162 1 96.69 140 GLY B N 1
ATOM 2538 C CA . GLY B 1 140 ? -6.656 13.906 0.886 1 96.69 140 GLY B CA 1
ATOM 2539 C C . GLY B 1 140 ? -5.242 14.156 0.393 1 96.69 140 GLY B C 1
ATOM 2540 O O . GLY B 1 140 ? -4.957 14 -0.795 1 96.69 140 GLY B O 1
ATOM 2541 N N . VAL B 1 141 ? -4.348 14.531 1.28 1 98.5 141 VAL B N 1
ATOM 2542 C CA . VAL B 1 141 ? -2.947 14.805 0.969 1 98.5 141 VAL B CA 1
ATOM 2543 C C . VAL B 1 141 ? -2.283 13.547 0.418 1 98.5 141 VAL B C 1
ATOM 2545 O O . VAL B 1 141 ? -1.636 13.586 -0.63 1 98.5 141 VAL B O 1
ATOM 2548 N N . ILE B 1 142 ? -2.486 12.43 1.086 1 98.69 142 ILE B N 1
ATOM 2549 C CA . ILE B 1 142 ? -1.903 11.156 0.692 1 98.69 142 ILE B CA 1
ATOM 2550 C C . ILE B 1 142 ? -2.422 10.75 -0.687 1 98.69 142 ILE B C 1
ATOM 2552 O O . ILE B 1 142 ? -1.65 10.32 -1.545 1 98.69 142 ILE B O 1
ATOM 2556 N N . ASN B 1 143 ? -3.662 10.961 -0.907 1 97.88 143 ASN B N 1
ATOM 2557 C CA . ASN B 1 143 ? -4.281 10.57 -2.17 1 97.88 143 ASN B CA 1
ATOM 2558 C C . ASN B 1 143 ? -3.732 11.391 -3.336 1 97.88 143 ASN B C 1
ATOM 2560 O O . ASN B 1 143 ? -3.316 10.828 -4.352 1 97.88 143 ASN B O 1
ATOM 2564 N N . VAL B 1 144 ? -3.693 12.703 -3.225 1 97.81 144 VAL B N 1
ATOM 2565 C CA . VAL B 1 144 ? -3.314 13.523 -4.371 1 97.81 144 VAL B CA 1
ATOM 2566 C C . VAL B 1 144 ? -1.813 13.398 -4.625 1 97.81 144 VAL B C 1
ATOM 2568 O O . VAL B 1 144 ? -1.363 13.453 -5.77 1 97.81 144 VAL B O 1
ATOM 2571 N N . TRP B 1 145 ? -1.029 13.219 -3.543 1 98.75 145 TRP B N 1
ATOM 2572 C CA . TRP B 1 145 ? 0.391 12.945 -3.738 1 98.75 145 TRP B CA 1
ATOM 2573 C C . TRP B 1 145 ? 0.594 11.625 -4.473 1 98.75 145 TRP B C 1
ATOM 2575 O O . TRP B 1 145 ? 1.361 11.555 -5.438 1 98.75 145 TRP B O 1
ATOM 2585 N N . THR B 1 146 ? -0.119 10.594 -4.02 1 98.56 146 THR B N 1
ATOM 2586 C CA . THR B 1 146 ? 0.014 9.273 -4.625 1 98.56 146 THR B CA 1
ATOM 2587 C C . THR B 1 146 ? -0.422 9.305 -6.09 1 98.56 146 THR B C 1
ATOM 2589 O O . THR B 1 146 ? 0.235 8.719 -6.953 1 98.56 146 THR B O 1
ATOM 2592 N N . ALA B 1 147 ? -1.519 10 -6.359 1 97.5 147 ALA B N 1
ATOM 2593 C CA . ALA B 1 147 ? -1.95 10.164 -7.746 1 97.5 147 ALA B CA 1
ATOM 2594 C C . ALA B 1 147 ? -0.863 10.828 -8.578 1 97.5 147 ALA B C 1
ATOM 2596 O O . ALA B 1 147 ? -0.613 10.43 -9.719 1 97.5 147 ALA B O 1
ATOM 2597 N N . HIS B 1 148 ? -0.251 11.836 -8.016 1 98.12 148 HIS B N 1
ATOM 2598 C CA . HIS B 1 148 ? 0.842 12.531 -8.688 1 98.12 148 HIS B CA 1
ATOM 2599 C C . HIS B 1 148 ? 2.004 11.578 -8.969 1 98.12 148 HIS B C 1
ATOM 2601 O O . HIS B 1 148 ? 2.518 11.539 -10.086 1 98.12 148 HIS B O 1
ATOM 2607 N N . VAL B 1 149 ? 2.355 10.812 -8.008 1 97.94 149 VAL B N 1
ATOM 2608 C CA . VAL B 1 149 ? 3.459 9.867 -8.125 1 97.94 149 VAL B CA 1
ATOM 2609 C C . VAL B 1 149 ? 3.154 8.852 -9.227 1 97.94 149 VAL B C 1
ATOM 2611 O O . VAL B 1 149 ? 4.055 8.422 -9.953 1 97.94 149 VAL B O 1
ATOM 2614 N N . LEU B 1 150 ? 1.904 8.5 -9.375 1 96.88 150 LEU B N 1
ATOM 2615 C CA . LEU B 1 150 ? 1.477 7.488 -10.328 1 96.88 150 LEU B CA 1
ATOM 2616 C C . LEU B 1 150 ? 1.151 8.117 -11.68 1 96.88 150 LEU B C 1
ATOM 2618 O O . LEU B 1 150 ? 0.695 7.43 -12.602 1 96.88 150 LEU B O 1
ATOM 2622 N N . ALA B 1 151 ? 1.257 9.422 -11.828 1 95.94 151 ALA B N 1
ATOM 2623 C CA . ALA B 1 151 ? 0.967 10.188 -13.039 1 95.94 151 ALA B CA 1
ATOM 2624 C C . ALA B 1 151 ? -0.503 10.062 -13.43 1 95.94 151 ALA B C 1
ATOM 2626 O O . ALA B 1 151 ? -0.829 9.922 -14.609 1 95.94 151 ALA B O 1
ATOM 2627 N N . MET B 1 152 ? -1.315 10.062 -12.469 1 95.38 152 MET B N 1
ATOM 2628 C CA . MET B 1 152 ? -2.764 10.047 -12.664 1 95.38 152 MET B CA 1
ATOM 2629 C C . MET B 1 152 ? -3.344 11.453 -12.508 1 95.38 152 MET B C 1
ATOM 2631 O O . MET B 1 152 ? -2.709 1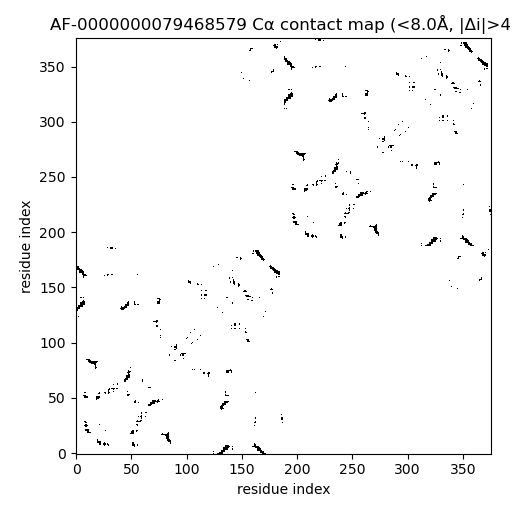2.328 -11.914 1 95.38 152 MET B O 1
ATOM 2635 N N . ALA B 1 153 ? -4.594 11.633 -13.023 1 94.44 153 ALA B N 1
ATOM 2636 C CA . ALA B 1 153 ? -5.324 12.859 -12.719 1 94.44 153 ALA B CA 1
ATOM 2637 C C . ALA B 1 153 ? -5.562 13 -11.219 1 94.44 153 ALA B C 1
ATOM 2639 O O . ALA B 1 153 ? -5.691 12 -10.516 1 94.44 153 ALA B O 1
ATOM 2640 N N . PRO B 1 154 ? -5.609 14.234 -10.781 1 94.12 154 PRO B N 1
ATOM 2641 C CA . PRO B 1 154 ? -5.895 14.438 -9.359 1 94.12 154 PRO B CA 1
ATOM 2642 C C . PRO B 1 154 ? -7.211 13.789 -8.922 1 94.12 154 PRO B C 1
ATOM 2644 O O . PRO B 1 154 ? -8.242 13.992 -9.562 1 94.12 154 PRO B O 1
ATOM 2647 N N . ARG B 1 155 ? -7.129 13.031 -7.859 1 92.06 155 ARG B N 1
ATOM 2648 C CA . ARG B 1 155 ? -8.328 12.352 -7.379 1 92.06 155 ARG B CA 1
ATOM 2649 C C . ARG B 1 155 ? -8.094 11.734 -6.004 1 92.06 155 ARG B C 1
ATOM 2651 O O . ARG B 1 155 ? -6.945 11.594 -5.57 1 92.06 155 ARG B O 1
ATOM 2658 N N . LEU B 1 156 ? -9.117 11.422 -5.344 1 92.75 156 LEU B N 1
ATOM 2659 C CA . LEU B 1 156 ? -9.117 10.547 -4.172 1 92.75 156 LEU B CA 1
ATOM 2660 C C . LEU B 1 156 ? -9.5 9.125 -4.562 1 92.75 156 LEU B C 1
ATOM 2662 O O . LEU B 1 156 ? -10.656 8.859 -4.91 1 92.75 156 LEU B O 1
ATOM 2666 N N . PHE B 1 157 ? -8.523 8.18 -4.512 1 89.12 157 PHE B N 1
ATOM 2667 C CA . PHE B 1 157 ? -8.844 6.902 -5.141 1 89.12 157 PHE B CA 1
ATOM 2668 C C . PHE B 1 157 ? -8.789 5.77 -4.121 1 89.12 157 PHE B C 1
ATOM 2670 O O . PHE B 1 157 ? -9.117 4.625 -4.441 1 89.12 157 PHE B O 1
ATOM 2677 N N . PHE B 1 158 ? -8.375 6.047 -2.963 1 91.31 158 PHE B N 1
ATOM 2678 C CA . PHE B 1 158 ? -8.43 5.039 -1.912 1 91.31 158 PHE B CA 1
ATOM 2679 C C . PHE B 1 158 ? -8.617 5.688 -0.547 1 91.31 158 PHE B C 1
ATOM 2681 O O . PHE B 1 158 ? -8.508 6.906 -0.413 1 91.31 158 PHE B O 1
ATOM 2688 N N . GLU B 1 159 ? -8.969 4.902 0.442 1 93.25 159 GLU B N 1
ATOM 2689 C CA . GLU B 1 159 ? -9.242 5.391 1.789 1 93.25 159 GLU B CA 1
ATOM 2690 C C . GLU B 1 159 ? -8.141 4.98 2.762 1 93.25 159 GLU B C 1
ATOM 2692 O O . GLU B 1 159 ? -8.18 3.887 3.328 1 93.25 159 GLU B O 1
ATOM 2697 N N . PRO B 1 160 ? -7.207 5.887 2.947 1 97.25 160 PRO B N 1
ATOM 2698 C CA . PRO B 1 160 ? -6.211 5.566 3.973 1 97.25 160 PRO B CA 1
ATOM 2699 C C . PRO B 1 160 ? -6.82 5.434 5.367 1 97.25 160 PRO B C 1
ATOM 2701 O O . PRO B 1 160 ? -7.656 6.25 5.758 1 97.25 160 PRO B O 1
ATOM 2704 N N . ARG B 1 161 ? -6.402 4.461 6.121 1 97.62 161 ARG B N 1
ATOM 2705 C CA . ARG B 1 161 ? -6.84 4.293 7.504 1 97.62 161 ARG B CA 1
ATOM 2706 C C . ARG B 1 161 ? -6.168 5.309 8.422 1 97.62 161 ARG B C 1
ATOM 2708 O O . ARG B 1 161 ? -5.148 5.902 8.055 1 97.62 161 ARG B O 1
ATOM 2715 N N . TYR B 1 162 ? -6.793 5.52 9.562 1 98.44 162 TYR B N 1
ATOM 2716 C CA . TYR B 1 162 ? -6.168 6.398 10.547 1 98.44 162 TYR B CA 1
ATOM 2717 C C . TYR B 1 162 ? -4.809 5.855 10.977 1 98.44 162 TYR B C 1
ATOM 2719 O O . TYR B 1 162 ? -4.648 4.648 11.164 1 98.44 162 TYR B O 1
ATOM 2727 N N . THR B 1 163 ? -3.809 6.723 11 1 98.81 163 THR B N 1
ATOM 2728 C CA . THR B 1 163 ? -2.424 6.531 11.422 1 98.81 163 THR B CA 1
ATOM 2729 C C . THR B 1 163 ? -1.699 5.578 10.469 1 98.81 163 THR B C 1
ATOM 2731 O O . THR B 1 163 ? -0.616 5.082 10.789 1 98.81 163 THR B O 1
ATOM 2734 N N . SER B 1 164 ? -2.299 5.234 9.305 1 98.75 164 SER B N 1
ATOM 2735 C CA . SER B 1 164 ? -1.639 4.391 8.312 1 98.75 164 SER B CA 1
ATOM 2736 C C . SER B 1 164 ? -0.365 5.047 7.789 1 98.75 164 SER B C 1
ATOM 2738 O O . SER B 1 164 ? -0.273 6.273 7.727 1 98.75 164 SER B O 1
ATOM 2740 N N . LEU B 1 165 ? 0.597 4.223 7.438 1 98.88 165 LEU B N 1
ATOM 2741 C CA . LEU B 1 165 ? 1.855 4.676 6.855 1 98.88 165 LEU B CA 1
ATOM 2742 C C . LEU B 1 165 ? 1.861 4.473 5.344 1 98.88 165 LEU B C 1
ATOM 2744 O O . LEU B 1 165 ? 1.387 3.445 4.852 1 98.88 165 LEU B O 1
ATOM 2748 N N . HIS B 1 166 ? 2.385 5.355 4.637 1 98.88 166 HIS B N 1
ATOM 2749 C CA . HIS B 1 166 ? 2.594 5.344 3.193 1 98.88 166 HIS B CA 1
ATOM 2750 C C . HIS B 1 166 ? 4.016 5.77 2.84 1 98.88 166 HIS B C 1
ATOM 2752 O O . HIS B 1 166 ? 4.441 6.871 3.189 1 98.88 166 HIS B O 1
ATOM 2758 N N . ARG B 1 167 ? 4.723 4.895 2.172 1 98.81 167 ARG B N 1
ATOM 2759 C CA . ARG B 1 167 ? 6.152 5.117 1.982 1 98.81 167 ARG B CA 1
ATOM 2760 C C . ARG B 1 167 ? 6.484 5.312 0.508 1 98.81 167 ARG B C 1
ATOM 2762 O O . ARG B 1 167 ? 5.941 4.621 -0.354 1 98.81 167 ARG B O 1
ATOM 2769 N N . TYR B 1 168 ? 7.391 6.238 0.276 1 98.69 168 TYR B N 1
ATOM 2770 C CA . TYR B 1 168 ? 7.824 6.586 -1.074 1 98.69 168 TYR B CA 1
ATOM 2771 C C . TYR B 1 168 ? 9.344 6.723 -1.143 1 98.69 168 TYR B C 1
ATOM 2773 O O . TYR B 1 168 ? 9.969 7.238 -0.214 1 98.69 168 TYR B O 1
ATOM 2781 N N . MET B 1 169 ? 9.898 6.254 -2.184 1 97.88 169 MET B N 1
ATOM 2782 C CA . MET B 1 169 ? 11.289 6.555 -2.52 1 97.88 169 MET B CA 1
ATOM 2783 C C . MET B 1 169 ? 11.367 7.727 -3.492 1 97.88 169 MET B C 1
ATOM 2785 O O . MET B 1 169 ? 10.727 7.711 -4.543 1 97.88 169 MET B O 1
ATOM 2789 N N . CYS B 1 170 ? 12.086 8.711 -3.111 1 98.12 170 CYS B N 1
ATOM 2790 C CA . CYS B 1 170 ? 12.211 9.93 -3.904 1 98.12 170 CYS B CA 1
ATOM 2791 C C . CYS B 1 170 ? 13.656 10.164 -4.316 1 98.12 170 CYS B C 1
ATOM 2793 O O . CYS B 1 170 ? 14.477 10.578 -3.5 1 98.12 170 CYS B O 1
ATOM 2795 N N . ALA B 1 171 ? 13.953 10 -5.566 1 95.44 171 ALA B N 1
ATOM 2796 C CA . ALA B 1 171 ? 15.312 10.148 -6.082 1 95.44 171 ALA B CA 1
ATOM 2797 C C . ALA B 1 171 ? 15.617 11.602 -6.438 1 95.44 171 ALA B C 1
ATOM 2799 O O . ALA B 1 171 ? 14.703 12.375 -6.723 1 95.44 171 ALA B O 1
ATOM 2800 N N . ARG B 1 172 ? 16.844 11.945 -6.488 1 92.62 172 ARG B N 1
ATOM 2801 C CA . ARG B 1 172 ? 17.297 13.281 -6.855 1 92.62 172 ARG B CA 1
ATOM 2802 C C . ARG B 1 172 ? 16.953 13.594 -8.305 1 92.62 172 ARG B C 1
ATOM 2804 O O . ARG B 1 172 ? 16.734 14.758 -8.664 1 92.62 172 ARG B O 1
ATOM 2811 N N . SER B 1 173 ? 16.812 12.578 -9.141 1 91.25 173 SER B N 1
ATOM 2812 C CA . SER B 1 173 ? 16.516 12.719 -10.562 1 91.25 173 SER B CA 1
ATOM 2813 C C . SER B 1 173 ? 15.078 13.18 -10.789 1 91.25 173 SER B C 1
ATOM 2815 O O . SER B 1 173 ? 14.703 13.523 -11.914 1 91.25 173 SER B O 1
ATOM 2817 N N . GLY B 1 174 ? 14.242 13.133 -9.758 1 93.75 174 GLY B N 1
ATOM 2818 C CA . GLY B 1 174 ? 12.844 13.508 -9.898 1 93.75 174 GLY B CA 1
ATOM 2819 C C . GLY B 1 174 ? 11.906 12.312 -9.898 1 93.75 174 GLY B C 1
ATOM 2820 O O . GLY B 1 174 ? 10.695 12.469 -9.773 1 93.75 174 GLY B O 1
ATOM 2821 N N . GLN B 1 175 ? 12.484 11.164 -9.961 1 93.56 175 GLN B N 1
ATOM 2822 C CA . GLN B 1 175 ? 11.664 9.953 -9.938 1 93.56 175 GLN B CA 1
ATOM 2823 C C . GLN B 1 175 ? 11.055 9.734 -8.555 1 93.56 175 GLN B C 1
ATOM 2825 O O . GLN B 1 175 ? 11.719 9.914 -7.539 1 93.56 175 GLN B O 1
ATOM 2830 N N . ARG B 1 176 ? 9.797 9.484 -8.586 1 97.56 176 ARG B N 1
ATOM 2831 C CA . ARG B 1 176 ? 9.047 9.164 -7.375 1 97.56 176 ARG B CA 1
ATOM 2832 C C . ARG B 1 176 ? 8.406 7.785 -7.477 1 97.56 176 ARG B C 1
ATOM 2834 O O . ARG B 1 176 ? 7.746 7.473 -8.469 1 97.56 176 ARG B O 1
ATOM 2841 N N . ASN B 1 177 ? 8.594 6.969 -6.445 1 96.25 177 ASN B N 1
ATOM 2842 C CA . ASN B 1 177 ? 8.062 5.609 -6.477 1 96.25 177 ASN B CA 1
ATOM 2843 C C . ASN B 1 177 ? 7.348 5.258 -5.176 1 96.25 177 ASN B C 1
ATOM 2845 O O . ASN B 1 177 ? 7.793 5.637 -4.094 1 96.25 177 ASN B O 1
ATOM 2849 N N . ILE B 1 178 ? 6.258 4.551 -5.34 1 98 178 ILE B N 1
ATOM 2850 C CA . ILE B 1 178 ? 5.57 4.004 -4.176 1 98 178 ILE B CA 1
ATOM 2851 C C . ILE B 1 178 ? 6.355 2.816 -3.621 1 98 178 ILE B C 1
ATOM 2853 O O . ILE B 1 178 ? 6.793 1.945 -4.379 1 98 178 ILE B O 1
ATOM 2857 N N . LEU B 1 179 ? 6.539 2.812 -2.312 1 98.12 179 LEU B N 1
ATOM 2858 C CA . LEU B 1 179 ? 7.09 1.64 -1.641 1 98.12 179 LEU B CA 1
ATOM 2859 C C . LEU B 1 179 ? 5.984 0.825 -0.978 1 98.12 179 LEU B C 1
ATOM 2861 O O . LEU B 1 179 ? 5.953 -0.40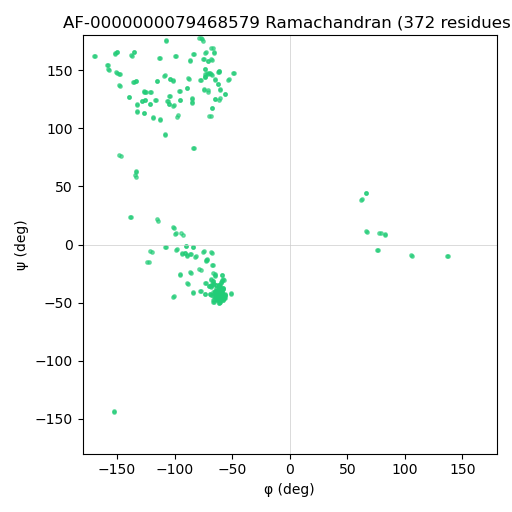2 -1.101 1 98.12 179 LEU B O 1
ATOM 2865 N N . SER B 1 180 ? 5.094 1.432 -0.319 1 98.62 180 SER B N 1
ATOM 2866 C CA . SER B 1 180 ? 3.953 0.787 0.319 1 98.62 180 SER B CA 1
ATOM 2867 C C . SER B 1 180 ? 2.816 1.776 0.548 1 98.62 180 SER B C 1
ATOM 2869 O O . SER B 1 180 ? 3.043 2.986 0.621 1 98.62 180 SER B O 1
ATOM 2871 N N . LEU B 1 181 ? 1.59 1.268 0.538 1 98.75 181 LEU B N 1
ATOM 2872 C CA . LEU B 1 181 ? 0.403 2.061 0.833 1 98.75 181 LEU B CA 1
ATOM 2873 C C . LEU B 1 181 ? -0.413 1.424 1.953 1 98.75 181 LEU B C 1
ATOM 2875 O O . LEU B 1 181 ? -0.642 0.212 1.948 1 98.75 181 LEU B O 1
ATOM 2879 N N . ASN B 1 182 ? -0.789 2.275 2.965 1 98.69 182 ASN B N 1
ATOM 2880 C CA . ASN B 1 182 ? -1.767 1.934 3.992 1 98.69 182 ASN B CA 1
ATOM 2881 C C . ASN B 1 182 ? -1.258 0.818 4.902 1 98.69 182 ASN B C 1
ATOM 2883 O O . ASN B 1 182 ? -1.978 -0.145 5.172 1 98.69 182 ASN B O 1
ATOM 2887 N N . GLU B 1 183 ? 0.015 0.917 5.316 1 98.38 183 GLU B N 1
ATOM 2888 C CA . GLU B 1 183 ? 0.52 0.041 6.367 1 98.38 183 GLU B CA 1
ATOM 2889 C C . GLU B 1 183 ? -0.192 0.304 7.691 1 98.38 183 GLU B C 1
ATOM 2891 O O . GLU B 1 183 ? -0.194 1.433 8.188 1 98.38 183 GLU B O 1
ATOM 2896 N N . THR B 1 184 ? -0.793 -0.74 8.328 1 98.12 184 THR B N 1
ATOM 2897 C CA . THR B 1 184 ? -1.536 -0.525 9.562 1 98.12 184 THR B CA 1
ATOM 2898 C C . THR B 1 184 ? -1.247 -1.636 10.57 1 98.12 184 THR B C 1
ATOM 2900 O O . THR B 1 184 ? -2.072 -1.922 11.438 1 98.12 184 THR B O 1
ATOM 2903 N N . ALA B 1 185 ? -0.117 -2.273 10.414 1 96.69 185 ALA B N 1
ATOM 2904 C CA . ALA B 1 185 ? 0.222 -3.41 11.273 1 96.69 185 ALA B CA 1
ATOM 2905 C C . ALA B 1 185 ? 0.213 -3.008 12.742 1 96.69 185 ALA B C 1
ATOM 2907 O O . ALA B 1 185 ? -0.109 -3.822 13.609 1 96.69 185 ALA B O 1
ATOM 2908 N N . HIS B 1 186 ? 0.521 -1.772 13.031 1 97.31 186 HIS B N 1
ATOM 2909 C CA . HIS B 1 186 ? 0.604 -1.283 14.398 1 97.31 186 HIS B CA 1
ATOM 2910 C C . HIS B 1 186 ? -0.768 -1.274 15.07 1 97.31 186 HIS B C 1
ATOM 2912 O O . HIS B 1 186 ? -0.869 -1.139 16.281 1 97.31 186 HIS B O 1
ATOM 2918 N N . LEU B 1 187 ? -1.836 -1.337 14.281 1 95.69 187 LEU B N 1
ATOM 2919 C CA . LEU B 1 187 ? -3.186 -1.291 14.836 1 95.69 187 LEU B CA 1
ATOM 2920 C C . LEU B 1 187 ? -3.697 -2.695 15.133 1 95.69 187 LEU B C 1
ATOM 2922 O O . LEU B 1 187 ? -4.816 -2.861 15.625 1 95.69 187 LEU B O 1
ATOM 2926 N N . ARG B 1 188 ? -2.949 -3.803 14.734 1 84.44 188 ARG B N 1
ATOM 2927 C CA . ARG B 1 188 ? -3.35 -5.18 15 1 84.44 188 ARG B CA 1
ATOM 2928 C C . ARG B 1 188 ? -3.07 -5.559 16.453 1 84.44 188 ARG B C 1
ATOM 2930 O O . ARG B 1 188 ? -2.131 -5.047 17.062 1 84.44 188 ARG B O 1
#

InterPro domains:
  IPR013078 Histidine phosphatase superfamily, clade-1 [PF00300] (3-174)
  IPR013078 Histidine phosphatase superfamily, clade-1 [SM00855] (2-145)
  IPR013078 Histidine phosphatase superfamily, clade-1 [cd07067] (2-161)
  IPR029033 Histidine phosphatase superfamily [G3DSA:3.40.50.1240] (1-188)
  IPR029033 Histidine phosphatase superfamily [SSF53254] (1-187)
  IPR050275 Phosphoglycerate Mutase/Phosphatase [PTHR48100] (2-154)

Solvent-accessible surface area (backbone atoms only — not comparable to full-atom values): 19070 Å² total; per-residue (Å²): 44,38,43,33,42,25,25,24,27,45,46,41,69,30,81,76,30,32,60,36,56,54,25,74,66,10,50,53,44,17,45,35,42,27,58,63,45,63,84,53,82,64,76,44,40,37,20,15,70,45,48,28,17,44,60,27,44,43,52,36,31,73,71,71,66,56,67,82,39,72,39,72,41,37,46,50,90,54,64,83,44,54,41,31,71,49,66,71,56,36,41,72,76,35,44,68,62,41,48,42,36,53,72,62,57,65,90,54,63,54,59,60,54,33,49,38,29,47,52,42,51,50,51,53,52,69,75,38,76,77,36,33,36,40,32,24,25,32,56,66,44,53,25,25,47,50,22,52,55,68,72,44,74,67,47,58,73,59,76,64,49,67,44,12,36,30,34,30,45,39,47,92,88,67,53,52,39,64,59,29,36,40,42,53,70,60,77,106,45,37,43,33,41,25,25,25,29,44,47,41,69,30,82,77,28,32,60,37,56,54,25,75,67,10,51,50,44,18,45,34,43,27,59,63,45,62,85,55,84,62,76,44,39,37,20,15,71,47,49,28,16,44,60,28,44,44,52,37,31,72,72,71,67,54,67,81,39,72,38,72,41,38,47,50,92,54,64,85,42,54,39,30,71,50,65,72,54,35,41,72,76,36,44,66,61,40,48,40,37,53,72,60,58,67,88,56,62,54,61,61,52,32,49,38,30,47,53,42,52,50,51,53,51,69,73,38,77,77,34,32,36,40,33,25,25,33,57,66,46,53,24,24,46,49,23,53,55,68,71,46,72,67,46,57,74,57,75,64,47,67,43,12,36,30,33,29,44,38,47,94,89,67,54,53,38,64,58,30,35,39,41,53,70,60,78,107

Secondary structure (DSSP, 8-state):
-EEEEEE--PBPPBSS-SSPPBPHHHHHHHHHHHHHHTTS--SEEEE-SSHHHHHHHHHHHHHH-PPEEE-GGGS-TTTT-S-B--HHHH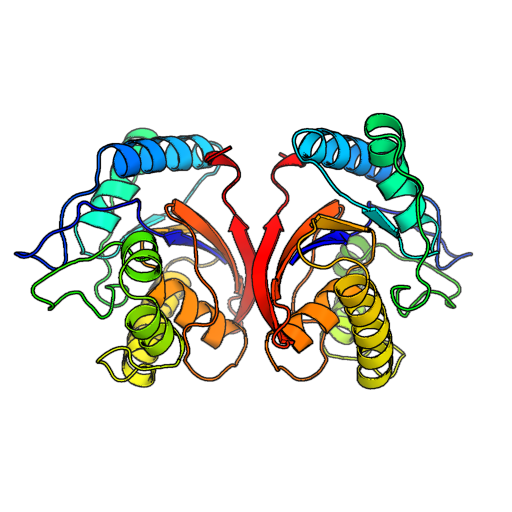HHH-HHHHHHHHHT--SS-HHHHHHHHHHHHHHHHHHSTT-EEEEEE-HHHHHHHHHHHTTPPS---S-PPTT-EEEEEE-TTS-EEEEEEEE-GGG-/-EEEEEE--PBPPBSS-SSPPBPHHHHHHHHHHHHHHTTS--SEEEE-SSHHHHHHHHHHHHHH-PPEEE-GGGS-TTTT-S-B--HHHHHHH-HHHHHHHHHT--SS-HHHHHHHHHHHHHHHHHHSTT-EEEEEE-HHHHHHHHHHHTTPPS---S-PPTT-EEEEEE-TTS-EEEEEEEE-GGG-

pLDDT: mean 95.53, std 4.45, range [78.69, 98.94]

Foldseek 3Di:
DKEKEWEFFAFDWWQAFAQGERDPRRLVLLLLLLVVCLPPDAPAEEEEPGRRLVSSCVNNCVRHVHDYHYFPLQADPCRPPGTHDDLVRCCVPPVPVSVCCQVPPVVDDLVVSLVSLCVRVVVVCVVADPGYYYYRHHQLSVQSVVCVLVVHPRGRHDGAHHRFMWMWDAHPVGHIDTDDGRHRVSVD/DKEKEWEFFAFDWWQAFAQGERDPRRLVLLLLLLVVCLPPDAPAEEEAPGRRLVSSCVNNCVRHVHDYHYFPLQADPCRPPGTHDDLVRCCVPPVPVSVCCQVPPVVDDLVVSLVSLCVRVVVVCVVADPGYYYYRHHQLSVQSVVCVLVVHPRGRNDGAHHRFMWMWDAHPVGHIDTDDGRHRVSVD

Sequence (376 aa):
MELVLIRHGLPVRSDQSADPPLHDEGHDQSRKVAQWLAGETFDAVYSSPMLRAIETAAPLLAHSGHALRHKDGIAEFDRDGGSYVPMEELKREDYAAWKAMADGDHGVDIGVFQQAVVGALEEIIESHPGQKVAVFCHGGVINVWTAHVLAMAPRLFFEPRYTSLHRYMCARSGQRNILSLNETAHLRMELVLIRHGLPVRSDQSADPPLHDEGHDQSRKVAQWLAGETFDAVYSSPMLRAIETAAPLLAHSGHALRHKDGIAEFDRDGGSYVPMEELKREDYAAWKAMADGDHGVDIGVFQQAVVGALEEIIESHPGQKVAVFCHGGVINVWTAHVLAMAPRLFFEPRYTSLHRYMCARSGQRNILSLNETAHLR

Organism: NCBI:txid2803784

Nearest PDB structures (foldseek):
  4ij6-assembly1_B  TM=8.498E-01  e=4.963E-16  Hydrogenobacter thermophilus TK-6
  4pza-assembly1_A  TM=8.145E-01  e=1.509E-12  Mycobacterium tuberculosis H37Rv
  4qih-assembly1_A  TM=7.970E-01  e=7.822E-13  Mycobacterium tuberculosis H37Rv
  4pz9-assembly1_B  TM=8.301E-01  e=2.097E-12  Mycobacterium tuberculosis H37Rv
  6s2q-assembly1_A  TM=7.921E-01  e=5.631E-13  Mycobacterium tuberculosis H37Rv

Radius of gyration: 20.94 Å; Cα contacts (8 Å, |Δi|>4): 783; chains: 2; bounding box: 49×53×47 Å